Protein AF-A0A7S2G2C0-F1 (afdb_monomer_lite)

pLDDT: mean 84.78, std 17.65, range [30.75, 98.19]

Foldseek 3Di:
DFFPFKDPDFPDDDPFFTWTWTATPVGFTKIKTFGDPCSVVVLVVVLVVVLVVCVPPPVVCVVVSVVVSVVVVVVLFCVSVLVVLVVVVVVCVLVVVPPPPDDGWHWPNVQGTSGMTMTGDDDDDPPVVVVLVVLQVVQVVVVHGSVVVVVVVVVCVVVVVDPPPPPDDPPVRVVVVVVVVVVVCVVSPDPPPDDDDDDDDDDDDPPPDD

Radius of gyration: 23.83 Å; chains: 1; bounding box: 58×60×63 Å

InterPro domains:
  IPR004147 ABC1 atypical kinase-like domain [PF03109] (2-129)
  IPR011009 Protein kinase-like domain superfamily [SSF56112] (3-134)
  IPR051130 Mitochondrial structure and function regulator [PTHR43173] (2-130)

Sequence (210 aa):
DTFASFDQVPLGSASIGQVHEATLKDGRAVCVKVQYPEASRLFQQDMSTIRTFFNVVAPEQLFMLEALEKQNALELDYMVEANNLVMVTTNMKGHGFMPKEVAVPQPVPELCTKRMLVMEKLPGPKLVDGLRRYGSIVAAKQGKTLEQLEQEARAKIEAGQLPGRYEGPSARSIAIYLAYQRLIDRCLNVPDGVQTFRPSISFHIRSDCD

Organism: NCBI:txid156173

Secondary structure (DSSP, 8-state):
--EEEE-SS-SEE-SSEEEEEEEETTS-EEEEEEE-TTHHHHHHHHHHHHHHHHHHH-GGGHHHHHHHHHHHHGGG-HHHHHHHHHHHHHHHHHTT-TTTT---PPB-GGG-BTTEEEEE------HHHHHHHHHHHHHHHTT--HHHHHHHHHHHHHTT-PPPP---S-HHHHHHHHHHHHHHHHHH---TT-----------------

Structure (mmCIF, N/CA/C/O backbone):
data_AF-A0A7S2G2C0-F1
#
_entry.id   AF-A0A7S2G2C0-F1
#
loop_
_atom_site.group_PDB
_atom_site.id
_atom_site.type_symbol
_atom_site.label_atom_id
_atom_site.label_alt_id
_atom_site.label_comp_id
_atom_site.label_asym_id
_atom_site.label_entity_id
_atom_site.label_seq_id
_atom_site.pdbx_PDB_ins_code
_atom_site.Cartn_x
_atom_site.Cartn_y
_atom_site.Cartn_z
_atom_site.occupancy
_atom_site.B_iso_or_equiv
_atom_site.auth_seq_id
_atom_site.auth_comp_id
_atom_site.auth_asym_id
_atom_site.auth_atom_id
_atom_site.pdbx_PDB_model_num
ATOM 1 N N . ASP A 1 1 ? -25.843 -5.803 0.285 1.00 80.44 1 ASP A N 1
ATOM 2 C CA . ASP A 1 1 ? -26.207 -6.490 1.546 1.00 80.44 1 ASP A CA 1
ATOM 3 C C . ASP A 1 1 ? -25.137 -6.553 2.631 1.00 80.44 1 ASP A C 1
ATOM 5 O O . ASP A 1 1 ? -25.504 -6.859 3.758 1.00 80.44 1 ASP A O 1
ATOM 9 N N . THR A 1 2 ? -23.871 -6.230 2.354 1.00 92.94 2 THR A N 1
ATOM 10 C CA . THR A 1 2 ? -22.766 -6.387 3.324 1.00 92.94 2 THR A CA 1
ATOM 11 C C . THR A 1 2 ? -22.448 -5.130 4.144 1.00 92.94 2 THR A C 1
ATOM 13 O O . THR A 1 2 ? -22.223 -5.210 5.350 1.00 92.94 2 THR A O 1
ATOM 16 N N . PHE A 1 3 ? -22.435 -3.964 3.499 1.00 96.12 3 PHE A N 1
ATOM 17 C CA . PHE A 1 3 ? -22.080 -2.688 4.123 1.00 96.12 3 PHE A CA 1
ATOM 18 C C . PHE A 1 3 ? -23.329 -1.973 4.654 1.00 96.12 3 PHE A C 1
ATOM 20 O O . PHE A 1 3 ? -24.377 -1.997 4.005 1.00 96.12 3 PHE A O 1
ATOM 27 N N . ALA A 1 4 ? -23.215 -1.350 5.828 1.00 97.31 4 ALA A N 1
ATOM 28 C CA . ALA A 1 4 ? -24.195 -0.403 6.358 1.00 97.31 4 ALA A CA 1
ATOM 29 C C . ALA A 1 4 ? -24.047 0.975 5.696 1.00 97.31 4 ALA A C 1
ATOM 31 O O . ALA A 1 4 ? -25.043 1.620 5.382 1.00 97.31 4 ALA A O 1
ATOM 32 N N . SER A 1 5 ? -22.808 1.401 5.447 1.00 97.50 5 SER A N 1
ATOM 33 C CA . SER A 1 5 ? -22.481 2.612 4.695 1.00 97.50 5 SER A CA 1
ATOM 34 C C . SER A 1 5 ? -21.209 2.401 3.879 1.00 97.50 5 SER A C 1
ATOM 36 O O . SER A 1 5 ? -20.362 1.578 4.229 1.00 97.50 5 SER A O 1
ATOM 38 N N . PHE A 1 6 ? -21.084 3.137 2.778 1.00 97.25 6 PHE A N 1
ATOM 39 C CA . PHE A 1 6 ? -19.913 3.121 1.909 1.00 97.25 6 PHE A CA 1
ATOM 40 C C . PHE A 1 6 ? -19.725 4.522 1.328 1.00 97.25 6 PHE A C 1
ATOM 42 O O . PHE A 1 6 ? -20.635 5.034 0.670 1.00 97.25 6 PHE A O 1
ATOM 49 N N . ASP A 1 7 ? -18.581 5.148 1.591 1.00 96.44 7 ASP A N 1
ATOM 50 C CA . ASP A 1 7 ? -18.277 6.476 1.070 1.00 96.44 7 ASP A CA 1
ATOM 51 C C . ASP A 1 7 ? -17.913 6.387 -0.416 1.00 96.44 7 ASP A C 1
ATOM 53 O O . ASP A 1 7 ? -16.995 5.669 -0.816 1.00 96.44 7 ASP A O 1
ATOM 57 N N . GLN A 1 8 ? -18.656 7.111 -1.251 1.00 94.75 8 GLN A N 1
ATOM 58 C CA . GLN A 1 8 ? -18.409 7.171 -2.691 1.00 94.75 8 GLN A CA 1
ATOM 59 C C . GLN A 1 8 ? -17.154 7.987 -3.011 1.00 94.75 8 GLN A C 1
ATOM 61 O O . GLN A 1 8 ? -16.535 7.774 -4.054 1.00 94.75 8 GLN A O 1
ATOM 66 N N . VAL A 1 9 ? -16.759 8.903 -2.123 1.00 95.56 9 VAL A N 1
ATOM 67 C CA . VAL A 1 9 ? -15.525 9.666 -2.265 1.00 95.56 9 VAL A CA 1
ATOM 68 C C . VAL A 1 9 ? -14.371 8.822 -1.713 1.00 95.56 9 VAL A C 1
ATOM 70 O O . VAL A 1 9 ? -14.396 8.427 -0.547 1.00 95.56 9 VAL A O 1
ATOM 73 N N . PRO A 1 10 ? -13.346 8.511 -2.523 1.00 94.25 10 PRO A N 1
ATOM 74 C CA . PRO A 1 10 ? -12.207 7.751 -2.036 1.00 94.25 10 PRO A CA 1
ATOM 75 C C . PRO A 1 10 ? -11.380 8.578 -1.040 1.00 94.25 10 PRO A C 1
ATOM 77 O O . PRO A 1 10 ? -11.147 9.772 -1.233 1.00 94.25 10 PRO A O 1
ATOM 80 N N . LEU A 1 11 ? -10.851 7.914 -0.011 1.00 88.81 11 LEU A N 1
ATOM 81 C CA . LEU A 1 11 ? -9.867 8.470 0.926 1.00 88.81 11 LEU A CA 1
ATOM 82 C C . LEU A 1 11 ? -8.547 8.830 0.224 1.00 88.81 11 LEU A C 1
ATOM 84 O O . LEU A 1 11 ? -7.814 9.716 0.675 1.00 88.81 11 LEU A O 1
ATOM 88 N N . GLY A 1 12 ? -8.231 8.114 -0.858 1.00 87.00 12 GLY A N 1
ATOM 89 C CA . GLY A 1 12 ? -7.046 8.325 -1.679 1.00 87.00 12 GLY A CA 1
ATOM 90 C C . GLY A 1 12 ? -6.879 7.265 -2.769 1.00 87.00 12 GLY A C 1
ATOM 91 O O . GLY A 1 12 ? -7.585 6.253 -2.795 1.00 87.00 12 GLY A O 1
ATOM 92 N N . SER A 1 13 ? -5.913 7.502 -3.658 1.00 86.25 13 SER A N 1
ATOM 93 C CA . SER A 1 13 ? -5.475 6.523 -4.659 1.00 86.25 13 SER A CA 1
ATOM 94 C C . SER A 1 13 ? -4.432 5.583 -4.057 1.00 86.25 13 SER A C 1
ATOM 96 O O . SER A 1 13 ? -3.524 6.017 -3.348 1.00 86.25 13 SER A O 1
ATOM 98 N N . ALA A 1 14 ? -4.545 4.302 -4.382 1.00 77.88 14 ALA A N 1
ATOM 99 C CA . ALA A 1 14 ? -3.460 3.330 -4.308 1.00 77.88 14 ALA A CA 1
ATOM 100 C C . ALA A 1 14 ? -2.795 3.196 -5.694 1.00 77.88 14 ALA A C 1
ATOM 102 O O . ALA A 1 14 ? -3.236 3.844 -6.645 1.00 77.88 14 ALA A O 1
ATOM 103 N N . SER A 1 15 ? -1.750 2.367 -5.820 1.00 82.06 15 SER A N 1
ATOM 104 C CA . SER A 1 15 ? -1.002 2.186 -7.080 1.00 82.06 15 SER A CA 1
ATOM 105 C C . SER A 1 15 ? -1.915 1.831 -8.261 1.00 82.06 15 SER A C 1
ATOM 107 O O . SER A 1 15 ? -1.907 2.515 -9.278 1.00 82.06 15 SER A O 1
ATOM 109 N N . ILE A 1 16 ? -2.749 0.803 -8.097 1.00 90.75 16 ILE A N 1
ATOM 110 C CA . ILE A 1 16 ? -3.619 0.242 -9.146 1.00 90.75 16 ILE A CA 1
ATOM 111 C C . ILE A 1 16 ? -5.117 0.334 -8.809 1.00 90.75 16 ILE A C 1
ATOM 113 O O . ILE A 1 16 ? -5.937 -0.421 -9.338 1.00 90.75 16 ILE A O 1
ATOM 117 N N . GLY A 1 17 ? -5.491 1.208 -7.876 1.00 93.25 17 GLY A N 1
ATOM 118 C CA . GLY A 1 17 ? -6.865 1.288 -7.393 1.00 93.25 17 GLY A CA 1
ATOM 119 C C . GLY A 1 17 ? -7.123 2.458 -6.459 1.00 93.25 17 GLY A C 1
ATOM 120 O O . GLY A 1 17 ? -6.299 3.354 -6.310 1.00 93.25 17 GLY A O 1
ATOM 121 N N . GLN A 1 18 ? -8.263 2.414 -5.787 1.00 96.25 18 GLN A N 1
ATOM 122 C CA . GLN A 1 18 ? -8.749 3.454 -4.883 1.00 96.25 18 GLN A CA 1
ATOM 123 C C . GLN A 1 18 ? -9.142 2.858 -3.535 1.00 96.25 18 GLN A C 1
ATOM 125 O O . GLN A 1 18 ? -9.545 1.697 -3.460 1.00 96.25 18 GLN A O 1
ATOM 130 N N . VAL A 1 19 ? -9.017 3.642 -2.466 1.00 96.56 19 VAL A N 1
ATOM 131 C CA . VAL A 1 19 ? -9.391 3.225 -1.109 1.00 96.56 19 VAL A CA 1
ATOM 132 C C . VAL A 1 19 ? -10.592 4.034 -0.648 1.00 96.56 19 VAL A C 1
ATOM 134 O O . VAL A 1 19 ? -10.552 5.259 -0.674 1.00 96.56 19 VAL A O 1
ATOM 137 N N . HIS A 1 20 ? -11.630 3.351 -0.185 1.00 97.12 20 HIS A N 1
ATOM 138 C CA . HIS A 1 20 ? -12.858 3.940 0.337 1.00 97.12 20 HIS A CA 1
ATOM 139 C C . HIS A 1 20 ? -13.017 3.651 1.820 1.00 97.12 20 HIS A C 1
ATOM 141 O O . HIS A 1 20 ? -12.577 2.611 2.312 1.00 97.12 20 HIS A O 1
ATOM 147 N N . GLU A 1 21 ? -13.689 4.555 2.519 1.00 96.81 21 GLU A N 1
ATOM 148 C CA . GLU A 1 21 ? -14.180 4.293 3.863 1.00 96.81 21 GLU A CA 1
ATOM 149 C C . GLU A 1 21 ? -15.547 3.612 3.801 1.00 96.81 21 GLU A C 1
ATOM 151 O O . GLU A 1 21 ? -16.402 3.976 2.994 1.00 96.81 21 GLU A O 1
ATOM 156 N N . ALA A 1 22 ? -15.770 2.624 4.661 1.00 97.50 22 ALA A N 1
ATOM 157 C CA . ALA A 1 22 ? -17.064 1.976 4.787 1.00 97.50 22 ALA A CA 1
ATOM 158 C C . ALA A 1 22 ? -17.302 1.482 6.216 1.00 97.50 22 ALA A C 1
ATOM 160 O O . ALA A 1 22 ? -16.374 1.309 7.007 1.00 97.50 22 ALA A O 1
ATOM 161 N N . THR A 1 23 ? -18.563 1.194 6.520 1.00 98.06 23 THR A N 1
ATOM 162 C CA . THR A 1 23 ? -18.968 0.546 7.768 1.00 98.06 23 THR A CA 1
ATOM 163 C C . THR A 1 23 ? -19.713 -0.734 7.426 1.00 98.06 23 THR A C 1
ATOM 165 O O . THR A 1 23 ? -20.643 -0.726 6.616 1.00 98.06 23 THR A O 1
ATOM 168 N N . LEU A 1 24 ? -19.310 -1.854 8.022 1.00 97.75 24 LEU A N 1
ATOM 169 C CA . LEU A 1 24 ? -19.997 -3.138 7.879 1.00 97.75 24 LEU A CA 1
ATOM 170 C C . LEU A 1 24 ? -21.333 -3.133 8.636 1.00 97.75 24 LEU A C 1
ATOM 172 O O . LEU A 1 24 ? -21.539 -2.345 9.557 1.00 97.75 24 LEU A O 1
ATOM 176 N N . LYS A 1 25 ? -22.255 -4.038 8.282 1.00 96.75 25 LYS A N 1
ATOM 177 C CA . LYS A 1 25 ? -23.541 -4.175 8.997 1.00 96.75 25 LYS A CA 1
ATOM 178 C C . LYS A 1 25 ? -23.412 -4.539 10.478 1.00 96.75 25 LYS A C 1
ATOM 180 O O . LYS A 1 25 ? -24.326 -4.252 11.241 1.00 96.75 25 LYS A O 1
ATOM 185 N N . ASP A 1 26 ? -22.298 -5.144 10.875 1.00 95.50 26 ASP A N 1
ATOM 186 C CA . ASP A 1 26 ? -21.979 -5.434 12.276 1.00 95.50 26 ASP A CA 1
ATOM 187 C C . ASP A 1 26 ? -21.387 -4.227 13.035 1.00 95.50 26 ASP A C 1
ATOM 189 O O . ASP A 1 26 ? -21.075 -4.337 14.218 1.00 95.50 26 ASP A O 1
ATOM 193 N N . GLY A 1 27 ? -21.247 -3.074 12.370 1.00 96.38 27 GLY A N 1
ATOM 194 C CA . GLY A 1 27 ? -20.763 -1.822 12.947 1.00 96.38 27 GLY A CA 1
ATOM 195 C C . GLY A 1 27 ? -19.253 -1.598 12.841 1.00 96.38 27 GLY A C 1
ATOM 196 O O . GLY A 1 27 ? -18.790 -0.512 13.190 1.00 96.38 27 GLY A O 1
ATOM 197 N N . ARG A 1 28 ? -18.465 -2.563 12.344 1.00 96.69 28 ARG A N 1
ATOM 198 C CA . ARG A 1 28 ? -17.012 -2.378 12.175 1.00 96.69 28 ARG A CA 1
ATOM 199 C C . ARG A 1 28 ? -16.705 -1.343 11.088 1.00 96.69 28 ARG A C 1
ATOM 201 O O . ARG A 1 28 ? -17.203 -1.451 9.966 1.00 96.69 28 ARG A O 1
ATOM 208 N N . ALA A 1 29 ? -15.838 -0.381 11.404 1.00 97.56 29 ALA A N 1
ATOM 209 C CA . ALA A 1 29 ? -15.284 0.561 10.434 1.00 97.56 29 ALA A CA 1
ATOM 210 C C . ALA A 1 29 ? -14.151 -0.098 9.633 1.00 97.56 29 ALA A C 1
ATOM 212 O O . ALA A 1 29 ? -13.229 -0.688 10.204 1.00 97.56 29 ALA A O 1
ATOM 213 N N . VAL A 1 30 ? -14.214 0.009 8.308 1.00 98.06 30 VAL A N 1
ATOM 214 C CA . VAL A 1 30 ? -13.289 -0.656 7.386 1.00 98.06 30 VAL A CA 1
ATOM 215 C C . VAL A 1 30 ? -12.814 0.285 6.283 1.00 98.06 30 VAL A C 1
ATOM 217 O O . VAL A 1 30 ? -13.500 1.228 5.890 1.00 98.06 30 VAL A O 1
ATOM 220 N N . CYS A 1 31 ? -11.628 -0.007 5.761 1.00 97.56 31 CYS A N 1
ATOM 221 C CA . CYS A 1 31 ? -11.127 0.531 4.507 1.00 97.56 31 CYS A CA 1
ATOM 222 C C . CYS A 1 31 ? -11.318 -0.517 3.407 1.00 97.56 31 CYS A C 1
ATOM 224 O O . CYS A 1 31 ? -10.968 -1.687 3.586 1.00 97.56 31 CYS A O 1
ATOM 226 N N . VAL A 1 32 ? -11.843 -0.093 2.259 1.00 97.69 32 VAL A N 1
ATOM 227 C CA . VAL A 1 32 ? -12.088 -0.948 1.094 1.00 97.69 32 VAL A CA 1
ATOM 228 C C . VAL A 1 32 ? -11.234 -0.471 -0.070 1.00 97.69 32 VAL A C 1
ATOM 230 O O . VAL A 1 32 ? -11.497 0.574 -0.661 1.00 97.69 32 VAL A O 1
ATOM 233 N N . LYS A 1 33 ? -10.196 -1.237 -0.403 1.00 97.19 33 LYS A N 1
ATOM 234 C CA . LYS A 1 33 ? -9.324 -0.994 -1.553 1.00 97.19 33 LYS A CA 1
ATOM 235 C C . LYS A 1 33 ? -9.885 -1.739 -2.761 1.00 97.19 33 LYS A C 1
ATOM 237 O O . LYS A 1 33 ? -9.994 -2.962 -2.732 1.00 97.19 33 LYS A O 1
ATOM 242 N N . VAL A 1 34 ? -10.224 -1.013 -3.820 1.00 96.31 34 VAL A N 1
ATOM 243 C CA . VAL A 1 34 ? -10.820 -1.543 -5.056 1.00 96.31 34 VAL A CA 1
ATOM 244 C C . VAL A 1 34 ? -9.873 -1.269 -6.218 1.00 96.31 34 VAL A C 1
ATOM 246 O O . VAL A 1 34 ? -9.425 -0.137 -6.385 1.00 96.31 34 VAL A O 1
ATOM 249 N N . GLN A 1 35 ? -9.534 -2.290 -7.005 1.00 96.25 35 GLN A N 1
ATOM 250 C CA . GLN A 1 35 ? -8.714 -2.114 -8.211 1.00 96.25 35 GLN A CA 1
ATOM 251 C C . GLN A 1 35 ? -9.480 -1.389 -9.319 1.00 96.25 35 GLN A C 1
ATOM 253 O O . GLN A 1 35 ? -10.683 -1.604 -9.490 1.00 96.25 35 GLN A O 1
ATOM 258 N N . TYR A 1 36 ? -8.763 -0.610 -10.131 1.00 94.75 36 TYR A N 1
ATOM 259 C CA . TYR A 1 36 ? -9.321 -0.105 -11.382 1.00 94.75 36 TYR A CA 1
ATOM 260 C C . TYR A 1 36 ? -9.628 -1.277 -12.331 1.00 94.75 36 TYR A C 1
ATOM 262 O O . TYR A 1 36 ? -8.810 -2.198 -12.445 1.00 94.75 36 TYR A O 1
ATOM 270 N N . PRO A 1 37 ? -10.778 -1.277 -13.030 1.00 92.31 37 PRO A N 1
ATOM 271 C CA . PRO A 1 37 ? -11.159 -2.368 -13.931 1.00 92.31 37 PRO A CA 1
ATOM 272 C C . PRO A 1 37 ? -10.088 -2.705 -14.980 1.00 92.31 37 PRO A C 1
ATOM 274 O O . PRO A 1 37 ? -9.882 -3.876 -15.312 1.00 92.31 37 PRO A O 1
ATOM 277 N N . GLU A 1 38 ? -9.397 -1.679 -15.470 1.00 93.06 38 GLU A N 1
ATOM 278 C CA . GLU A 1 38 ? -8.362 -1.721 -16.499 1.00 93.06 38 GLU A CA 1
ATOM 279 C C . GLU A 1 38 ? -6.946 -2.000 -15.974 1.00 93.06 38 GLU A C 1
ATOM 281 O O . GLU A 1 38 ? -6.060 -2.260 -16.788 1.00 93.06 38 GLU A O 1
ATOM 286 N N . ALA A 1 39 ? -6.719 -2.020 -14.654 1.00 91.69 39 ALA A N 1
ATOM 287 C CA . ALA A 1 39 ? -5.381 -2.123 -14.059 1.00 91.69 39 ALA A CA 1
ATOM 288 C C . ALA A 1 39 ? -4.560 -3.301 -14.609 1.00 91.69 39 ALA A C 1
ATOM 290 O O . ALA A 1 39 ? -3.427 -3.131 -15.051 1.00 91.69 39 ALA A O 1
ATOM 291 N N . SER A 1 40 ? -5.156 -4.497 -14.652 1.00 89.56 40 SER A N 1
ATOM 292 C CA . SER A 1 40 ? -4.478 -5.696 -15.158 1.00 89.56 40 SER A CA 1
ATOM 293 C C . SER A 1 40 ? -4.144 -5.605 -16.647 1.00 89.56 40 SER A C 1
ATOM 295 O O . SER A 1 40 ? -3.097 -6.096 -17.064 1.00 89.56 40 SER A O 1
ATOM 297 N N . ARG A 1 41 ? -5.014 -4.979 -17.448 1.00 92.56 41 ARG A N 1
ATOM 298 C CA . ARG A 1 41 ? -4.781 -4.805 -18.884 1.00 92.56 41 ARG A CA 1
ATOM 299 C C . ARG A 1 41 ? -3.656 -3.802 -19.122 1.00 92.56 41 ARG A C 1
ATOM 301 O O . ARG A 1 41 ? -2.758 -4.097 -19.902 1.00 92.56 41 ARG A O 1
ATOM 308 N N . LEU A 1 42 ? -3.703 -2.650 -18.451 1.00 91.62 42 LEU A N 1
ATOM 309 C CA . LEU A 1 42 ? -2.679 -1.612 -18.573 1.00 91.62 42 LEU A CA 1
ATOM 310 C C . LEU A 1 42 ? -1.310 -2.146 -18.147 1.00 91.62 42 LEU A C 1
ATOM 312 O O . LEU A 1 42 ? -0.356 -2.024 -18.904 1.00 91.62 42 LEU A O 1
ATOM 316 N N . PHE A 1 43 ? -1.246 -2.870 -17.027 1.00 91.56 43 PHE A N 1
ATOM 317 C CA . PHE A 1 43 ? -0.015 -3.517 -16.574 1.00 91.56 43 PHE A CA 1
ATOM 318 C C . PHE A 1 43 ? 0.598 -4.441 -17.640 1.00 91.56 43 PHE A C 1
ATOM 320 O O . PHE A 1 43 ? 1.790 -4.359 -17.927 1.00 91.56 43 PHE A O 1
ATOM 327 N N . GLN A 1 44 ? -0.210 -5.299 -18.272 1.00 91.56 44 GLN A N 1
ATOM 328 C CA . GLN A 1 44 ? 0.273 -6.187 -19.338 1.00 91.56 44 GLN A CA 1
ATOM 329 C C . GLN A 1 44 ? 0.761 -5.410 -20.570 1.00 91.56 44 GLN A C 1
ATOM 331 O O . GLN A 1 44 ? 1.764 -5.785 -21.179 1.00 91.56 44 GLN A O 1
ATOM 336 N N . GLN A 1 45 ? 0.073 -4.326 -20.940 1.00 93.62 45 GLN A N 1
ATOM 337 C CA . GLN A 1 45 ? 0.474 -3.470 -22.059 1.00 93.62 45 GLN A CA 1
ATOM 338 C C . GLN A 1 45 ? 1.798 -2.746 -21.773 1.00 93.62 45 GLN A C 1
ATOM 340 O O . GLN A 1 45 ? 2.674 -2.710 -22.644 1.00 93.62 45 GLN A O 1
ATOM 345 N N . ASP A 1 46 ? 1.978 -2.244 -20.551 1.00 93.00 46 ASP A N 1
ATOM 346 C CA . ASP A 1 46 ? 3.211 -1.592 -20.112 1.00 93.00 46 ASP A CA 1
ATOM 347 C C . ASP A 1 46 ? 4.383 -2.580 -20.119 1.00 93.00 46 ASP A C 1
ATOM 349 O O . ASP A 1 46 ? 5.416 -2.310 -20.733 1.00 93.00 46 ASP A O 1
ATOM 353 N N . MET A 1 47 ? 4.207 -3.773 -19.534 1.00 93.69 47 MET A N 1
ATOM 354 C CA . MET A 1 47 ? 5.246 -4.812 -19.521 1.00 93.69 47 MET A CA 1
ATOM 355 C C . MET A 1 47 ? 5.620 -5.275 -20.934 1.00 93.69 47 MET A C 1
ATOM 357 O O . MET A 1 47 ? 6.804 -5.422 -21.241 1.00 93.69 47 MET A O 1
ATOM 361 N N . SER A 1 48 ? 4.642 -5.438 -21.831 1.00 93.31 48 SER A N 1
ATOM 362 C CA . SER A 1 48 ? 4.898 -5.778 -23.239 1.00 93.31 48 SER A CA 1
ATOM 363 C C . SER A 1 48 ? 5.712 -4.697 -23.957 1.00 93.31 48 SER A C 1
ATOM 365 O O . SER A 1 48 ? 6.623 -5.003 -24.735 1.00 93.31 48 SER A O 1
ATOM 367 N N . THR A 1 49 ? 5.395 -3.427 -23.705 1.00 95.06 49 THR A N 1
ATOM 368 C CA . THR A 1 49 ? 6.094 -2.286 -24.311 1.00 95.06 49 THR A CA 1
ATOM 369 C C . THR A 1 49 ? 7.532 -2.207 -23.807 1.00 95.06 49 THR A C 1
ATOM 371 O O . THR A 1 49 ? 8.466 -2.133 -24.608 1.00 95.06 49 THR A O 1
ATOM 374 N N . ILE A 1 50 ? 7.727 -2.317 -22.489 1.00 94.38 50 ILE A N 1
ATOM 375 C CA . ILE A 1 50 ? 9.053 -2.317 -21.860 1.00 94.38 50 ILE A CA 1
ATOM 376 C C . ILE A 1 50 ? 9.883 -3.497 -22.371 1.00 94.38 50 ILE A C 1
ATOM 378 O O . ILE A 1 50 ? 11.029 -3.310 -22.768 1.00 94.38 50 ILE A O 1
ATOM 382 N N . ARG A 1 51 ? 9.305 -4.700 -22.457 1.00 94.06 51 ARG A N 1
ATOM 383 C CA . ARG A 1 51 ? 9.997 -5.882 -22.993 1.00 94.06 51 ARG A CA 1
ATOM 384 C C . ARG A 1 51 ? 10.467 -5.663 -24.429 1.00 94.06 51 ARG A C 1
ATOM 386 O O . ARG A 1 51 ? 11.603 -5.989 -24.758 1.00 94.06 51 ARG A O 1
ATOM 393 N N . THR A 1 52 ? 9.619 -5.072 -25.269 1.00 94.38 52 THR A N 1
ATOM 394 C CA . THR A 1 52 ? 9.969 -4.750 -26.662 1.00 94.38 52 THR A CA 1
ATOM 395 C C . THR A 1 52 ? 11.134 -3.766 -26.731 1.00 94.38 52 THR A C 1
ATOM 397 O O . THR A 1 52 ? 12.052 -3.959 -27.523 1.00 94.38 52 THR A O 1
ATOM 400 N N . PHE A 1 53 ? 11.138 -2.748 -25.871 1.00 94.94 53 PHE A N 1
ATOM 401 C CA . PHE A 1 53 ? 12.235 -1.789 -25.783 1.00 94.94 53 PHE A CA 1
ATOM 402 C C . PHE A 1 53 ? 13.549 -2.445 -25.321 1.00 94.94 53 PHE A C 1
ATOM 404 O O . PHE A 1 53 ? 14.590 -2.267 -25.955 1.00 94.94 53 PHE A O 1
ATOM 411 N N . PHE A 1 54 ? 13.500 -3.261 -24.265 1.00 94.12 54 PHE A N 1
ATOM 412 C CA . PHE A 1 54 ? 14.674 -3.961 -23.732 1.00 94.12 54 PHE A CA 1
ATOM 413 C C . PHE A 1 54 ? 15.271 -4.957 -24.727 1.00 94.12 54 PHE A C 1
ATOM 415 O O . PHE A 1 54 ? 16.491 -5.041 -24.822 1.00 94.12 54 PHE A O 1
ATOM 422 N N . ASN A 1 55 ? 14.445 -5.639 -25.527 1.00 92.94 55 ASN A N 1
ATOM 423 C CA . ASN A 1 55 ? 14.927 -6.515 -26.600 1.00 92.94 55 ASN A CA 1
ATOM 424 C C . ASN A 1 55 ? 15.858 -5.795 -27.594 1.00 92.94 55 ASN A C 1
ATOM 426 O O . ASN A 1 55 ? 16.713 -6.440 -28.193 1.00 92.94 55 ASN A O 1
ATOM 430 N N . VAL A 1 56 ? 15.686 -4.482 -27.788 1.00 95.06 56 VAL A N 1
ATOM 431 C CA . VAL A 1 56 ? 16.491 -3.683 -28.725 1.00 95.06 56 VAL A CA 1
ATOM 432 C C . VAL A 1 56 ? 17.704 -3.055 -28.041 1.00 95.06 56 VAL A C 1
ATOM 434 O O . VAL A 1 56 ? 18.783 -3.026 -28.625 1.00 95.06 56 VAL A O 1
ATOM 437 N N . VAL A 1 57 ? 17.530 -2.525 -26.827 1.00 95.50 57 VAL A N 1
ATOM 438 C CA . VAL A 1 57 ? 18.542 -1.673 -26.177 1.00 95.50 57 VAL A CA 1
ATOM 439 C C . VAL A 1 57 ? 19.461 -2.445 -25.229 1.00 95.50 57 VAL A C 1
ATOM 441 O O . VAL A 1 57 ? 20.639 -2.110 -25.138 1.00 95.50 57 VAL A O 1
ATOM 444 N N . ALA A 1 58 ? 18.938 -3.449 -24.521 1.00 93.44 58 ALA A N 1
ATOM 445 C CA . ALA A 1 58 ? 19.654 -4.170 -23.465 1.00 93.44 58 ALA A CA 1
ATOM 446 C C . ALA A 1 58 ? 19.071 -5.587 -23.259 1.00 93.44 58 ALA A C 1
ATOM 448 O O . ALA A 1 58 ? 18.464 -5.874 -22.216 1.00 93.44 58 ALA A O 1
ATOM 449 N N . PRO A 1 59 ? 19.186 -6.488 -24.255 1.00 91.44 59 PRO A N 1
ATOM 450 C CA . PRO A 1 59 ? 18.588 -7.822 -24.193 1.00 91.44 59 PRO A CA 1
ATOM 451 C C . PRO A 1 59 ? 19.130 -8.663 -23.027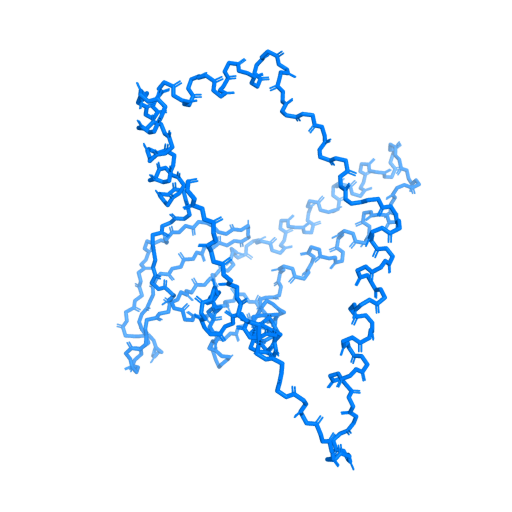 1.00 91.44 59 PRO A C 1
ATOM 453 O O . PRO A 1 59 ? 18.419 -9.498 -22.470 1.00 91.44 59 PRO A O 1
ATOM 456 N N . GLU A 1 60 ? 20.364 -8.416 -22.590 1.00 93.44 60 GLU A N 1
ATOM 457 C CA . GLU A 1 60 ? 20.969 -9.066 -21.428 1.00 93.44 60 GLU A CA 1
ATOM 458 C C . GLU A 1 60 ? 20.269 -8.726 -20.105 1.00 93.44 60 GLU A C 1
ATOM 460 O O . GLU A 1 60 ? 20.419 -9.470 -19.141 1.00 93.44 60 GLU A O 1
ATOM 465 N N . GLN A 1 61 ? 19.482 -7.645 -20.039 1.00 91.88 61 GLN A N 1
ATOM 466 C CA . GLN A 1 61 ? 18.742 -7.241 -18.838 1.00 91.88 61 GLN A CA 1
ATOM 467 C C . GLN A 1 61 ? 17.323 -7.830 -18.761 1.00 91.88 61 GLN A C 1
ATOM 469 O O . GLN A 1 61 ? 16.635 -7.642 -17.754 1.00 91.88 61 GLN A O 1
ATOM 474 N N . LEU A 1 62 ? 16.874 -8.581 -19.775 1.00 89.81 62 LEU A N 1
ATOM 475 C CA . LEU A 1 62 ? 15.518 -9.151 -19.822 1.00 89.81 62 LEU A CA 1
ATOM 476 C C . LEU A 1 62 ? 15.198 -10.064 -18.632 1.00 89.81 62 LEU A C 1
ATOM 478 O O . LEU A 1 62 ? 14.064 -10.072 -18.161 1.00 89.81 62 LEU A O 1
ATOM 482 N N . PHE A 1 63 ? 16.186 -10.784 -18.094 1.00 89.88 63 PHE A N 1
ATOM 483 C CA . PHE A 1 63 ? 15.970 -11.637 -16.919 1.00 89.88 63 PHE A CA 1
ATOM 484 C C . PHE A 1 63 ? 15.563 -10.825 -15.677 1.00 89.88 63 PHE A C 1
ATOM 486 O O . PHE A 1 63 ? 14.762 -11.292 -14.866 1.00 89.88 63 PHE A O 1
ATOM 493 N N . MET A 1 64 ? 16.087 -9.600 -15.524 1.00 90.19 64 MET A N 1
ATOM 494 C CA . MET A 1 64 ? 15.700 -8.709 -14.427 1.00 90.19 64 MET A CA 1
ATOM 495 C C . MET A 1 64 ? 14.272 -8.212 -14.621 1.00 90.19 64 MET A C 1
ATOM 497 O O . MET A 1 64 ? 13.501 -8.175 -13.662 1.00 90.19 64 MET A O 1
ATOM 501 N N . LEU A 1 65 ? 13.907 -7.878 -15.864 1.00 90.31 65 LEU A N 1
ATOM 502 C CA . LEU A 1 65 ? 12.545 -7.479 -16.204 1.00 90.31 65 LEU A CA 1
ATOM 503 C C . LEU A 1 65 ? 11.544 -8.600 -15.900 1.00 90.31 65 LEU A C 1
ATOM 505 O O . LEU A 1 65 ? 10.489 -8.329 -15.344 1.00 90.31 65 LEU A O 1
ATOM 509 N N . GLU A 1 66 ? 11.881 -9.858 -16.188 1.00 90.00 66 GLU A N 1
ATOM 510 C CA . GLU A 1 66 ? 11.017 -11.003 -15.871 1.00 90.00 66 GLU A CA 1
ATOM 511 C C . GLU A 1 66 ? 10.807 -11.206 -14.371 1.00 90.00 66 GLU A C 1
ATOM 513 O O . GLU A 1 66 ? 9.702 -11.540 -13.937 1.00 90.00 66 GLU A O 1
ATOM 518 N N . ALA A 1 67 ? 11.853 -11.010 -13.565 1.00 90.06 67 ALA A N 1
ATOM 519 C CA . ALA A 1 67 ? 11.728 -11.058 -12.112 1.00 90.06 67 ALA A CA 1
ATOM 520 C C . ALA A 1 67 ? 10.816 -9.930 -11.597 1.00 90.06 67 ALA A C 1
ATOM 522 O O . ALA A 1 67 ? 9.937 -10.177 -10.770 1.00 90.06 67 ALA A O 1
ATOM 523 N N . LEU A 1 68 ? 10.983 -8.718 -12.133 1.00 89.38 68 LEU A N 1
ATOM 524 C CA . LEU A 1 68 ? 10.176 -7.551 -11.784 1.00 89.38 68 LEU A CA 1
ATOM 525 C C . LEU A 1 68 ? 8.713 -7.707 -12.216 1.00 89.38 68 LEU A C 1
ATOM 527 O O . LEU A 1 68 ? 7.813 -7.433 -11.429 1.00 89.38 68 LEU A O 1
ATOM 531 N N . GLU A 1 69 ? 8.462 -8.207 -13.425 1.00 90.94 69 GLU A N 1
ATOM 532 C CA . GLU A 1 69 ? 7.117 -8.491 -13.928 1.00 90.94 69 GLU A CA 1
ATOM 533 C C . GLU A 1 69 ? 6.396 -9.495 -13.023 1.00 90.94 69 GLU A C 1
ATOM 535 O O . GLU A 1 69 ? 5.262 -9.250 -12.615 1.00 90.94 69 GLU A O 1
ATOM 540 N N . LYS A 1 70 ? 7.066 -10.592 -12.644 1.00 90.00 70 LYS A N 1
ATOM 541 C CA . LYS A 1 70 ? 6.500 -11.589 -11.722 1.00 90.00 70 LYS A CA 1
ATOM 542 C C . LYS A 1 70 ? 6.155 -10.986 -10.366 1.00 90.00 70 LYS A C 1
ATOM 544 O O . LYS A 1 70 ? 5.098 -11.298 -9.825 1.00 90.00 70 LYS A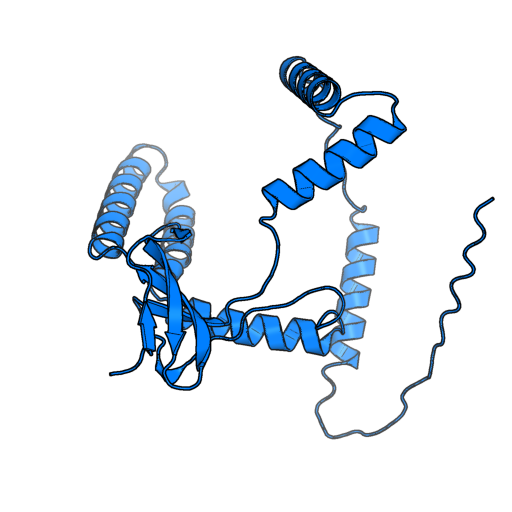 O 1
ATOM 549 N N . GLN A 1 71 ? 7.031 -10.147 -9.817 1.00 88.69 71 GLN A N 1
ATOM 550 C CA . GLN A 1 71 ? 6.795 -9.514 -8.524 1.00 88.69 71 GLN A CA 1
ATOM 551 C C . GLN A 1 71 ? 5.643 -8.507 -8.595 1.00 88.69 71 GLN A C 1
ATOM 553 O O . GLN A 1 71 ? 4.745 -8.554 -7.760 1.00 88.69 71 GLN A O 1
ATOM 558 N N . ASN A 1 72 ? 5.616 -7.655 -9.617 1.00 88.19 72 ASN A N 1
ATOM 559 C CA . ASN A 1 72 ? 4.568 -6.652 -9.782 1.00 88.19 72 ASN A CA 1
ATOM 560 C C . ASN A 1 72 ? 3.212 -7.282 -10.132 1.00 88.19 72 ASN A C 1
ATOM 562 O O . ASN A 1 72 ? 2.172 -6.760 -9.742 1.00 88.19 72 ASN A O 1
ATOM 566 N N . ALA A 1 73 ? 3.196 -8.439 -10.801 1.00 88.81 73 ALA A N 1
ATOM 567 C CA . ALA A 1 73 ? 1.965 -9.183 -11.056 1.00 88.81 73 ALA A CA 1
ATOM 568 C C . ALA A 1 73 ? 1.267 -9.635 -9.759 1.00 88.81 73 ALA A C 1
ATOM 570 O O . ALA A 1 73 ? 0.050 -9.816 -9.766 1.00 88.81 73 ALA A O 1
ATOM 571 N N . LEU A 1 74 ? 1.998 -9.776 -8.643 1.00 89.12 74 LEU A N 1
ATOM 572 C CA . LEU A 1 74 ? 1.395 -10.060 -7.337 1.00 89.12 74 LEU A CA 1
ATOM 573 C C . LEU A 1 74 ? 0.556 -8.886 -6.818 1.00 89.12 74 LEU A C 1
ATOM 575 O O . LEU A 1 74 ? -0.395 -9.124 -6.079 1.00 89.12 74 LEU A O 1
ATOM 579 N N . GLU A 1 75 ? 0.842 -7.642 -7.225 1.00 87.12 75 GLU A N 1
ATOM 580 C CA . GLU A 1 75 ? 0.013 -6.488 -6.843 1.00 87.12 75 GLU A CA 1
ATOM 581 C C . GLU A 1 75 ? -1.402 -6.577 -7.429 1.00 87.12 75 GLU A C 1
ATOM 583 O O . GLU A 1 75 ? -2.347 -6.054 -6.840 1.00 87.12 75 GLU A O 1
ATOM 588 N N . LEU A 1 76 ? -1.573 -7.283 -8.554 1.00 91.81 76 LEU A N 1
ATOM 589 C CA . LEU A 1 76 ? -2.873 -7.493 -9.194 1.00 91.81 76 LEU A CA 1
ATOM 590 C C . LEU A 1 76 ? -3.754 -8.516 -8.458 1.00 91.81 76 LEU A C 1
ATOM 592 O O . LEU A 1 76 ? -4.933 -8.635 -8.795 1.00 91.81 76 LEU A O 1
ATOM 596 N N . ASP A 1 77 ? -3.228 -9.240 -7.466 1.00 95.19 77 ASP A N 1
ATOM 597 C CA . ASP A 1 77 ? -3.999 -10.179 -6.651 1.00 95.19 77 ASP A CA 1
ATOM 598 C C . ASP A 1 77 ? -4.026 -9.741 -5.181 1.00 95.19 77 ASP A C 1
ATOM 600 O O . ASP A 1 77 ? -3.164 -10.086 -4.371 1.00 95.19 77 ASP A O 1
ATOM 604 N N . TYR A 1 78 ? -5.074 -9.007 -4.806 1.00 96.38 78 TYR A N 1
ATOM 605 C CA . TYR A 1 78 ? -5.261 -8.530 -3.434 1.00 96.38 78 TYR A CA 1
ATOM 606 C C . TYR A 1 78 ? -5.452 -9.643 -2.389 1.00 96.38 78 TYR A C 1
ATOM 608 O O . TYR A 1 78 ? -5.329 -9.368 -1.194 1.00 96.38 78 TYR A O 1
ATOM 616 N N . MET A 1 79 ? -5.662 -10.906 -2.785 1.00 96.94 79 MET A N 1
ATOM 617 C CA . MET A 1 79 ? -5.616 -12.022 -1.829 1.00 96.94 79 MET A CA 1
ATOM 618 C C . MET A 1 79 ? -4.200 -12.234 -1.285 1.00 96.94 79 MET A C 1
ATOM 620 O O . MET A 1 79 ? -4.035 -12.616 -0.126 1.00 96.94 79 MET A O 1
ATOM 624 N N . VAL A 1 80 ? -3.174 -11.960 -2.098 1.00 95.69 80 VAL A N 1
ATOM 625 C CA . VAL A 1 80 ? -1.773 -12.005 -1.660 1.00 95.69 80 VAL A CA 1
ATOM 626 C C . VAL A 1 80 ? -1.531 -10.924 -0.608 1.00 95.69 80 VAL A C 1
ATOM 628 O O . VAL A 1 80 ? -0.979 -11.212 0.451 1.00 95.69 80 VAL A O 1
ATOM 631 N N . GLU A 1 81 ? -2.013 -9.702 -0.846 1.00 95.38 81 GLU A N 1
ATOM 632 C CA . GLU A 1 81 ? -1.909 -8.593 0.111 1.00 95.38 81 GLU A CA 1
ATOM 633 C C . GLU A 1 81 ? -2.650 -8.892 1.427 1.00 95.38 81 GLU A C 1
ATOM 635 O O . GLU A 1 81 ? -2.086 -8.689 2.503 1.00 95.38 81 GLU A O 1
ATOM 640 N N . ALA A 1 82 ? -3.859 -9.463 1.366 1.00 97.31 82 ALA A N 1
ATOM 641 C CA . ALA A 1 82 ? -4.603 -9.887 2.556 1.00 97.31 82 ALA A CA 1
ATOM 642 C C . ALA A 1 82 ? -3.811 -10.903 3.403 1.00 97.31 82 ALA A C 1
ATOM 644 O O . ALA A 1 82 ? -3.696 -10.755 4.620 1.00 97.31 82 ALA A O 1
ATOM 645 N N . ASN A 1 83 ? -3.209 -11.908 2.762 1.00 96.81 83 ASN A N 1
ATOM 646 C CA . ASN A 1 83 ? -2.382 -12.903 3.449 1.00 96.81 83 ASN A CA 1
ATOM 647 C C . ASN A 1 83 ? -1.103 -12.288 4.033 1.00 96.81 83 ASN A C 1
ATOM 649 O O . ASN A 1 83 ? -0.687 -12.650 5.136 1.00 96.81 83 ASN A O 1
ATOM 653 N N . ASN A 1 84 ? -0.505 -11.320 3.336 1.00 96.31 84 ASN A N 1
ATOM 654 C CA . ASN A 1 84 ? 0.655 -10.591 3.837 1.00 96.31 84 ASN A CA 1
ATOM 655 C C . ASN A 1 84 ? 0.312 -9.798 5.107 1.00 96.31 84 ASN A C 1
ATOM 657 O O . ASN A 1 84 ? 1.103 -9.812 6.046 1.00 96.31 84 ASN A O 1
ATOM 661 N N . LEU A 1 85 ? -0.871 -9.175 5.198 1.00 97.38 85 LEU A N 1
ATOM 662 C CA . LEU A 1 85 ? -1.318 -8.503 6.429 1.00 97.38 85 LEU A CA 1
ATOM 663 C C . LEU A 1 85 ? -1.393 -9.471 7.618 1.00 97.38 85 LEU A C 1
ATOM 665 O O . LEU A 1 85 ? -0.943 -9.139 8.718 1.00 97.38 85 LEU A O 1
ATOM 669 N N . VAL A 1 86 ? -1.902 -10.687 7.399 1.00 97.62 86 VAL A N 1
ATOM 670 C CA . VAL A 1 86 ? -1.951 -11.744 8.425 1.00 97.62 86 VAL A CA 1
ATOM 671 C C . VAL A 1 86 ? -0.538 -12.154 8.846 1.00 97.62 86 VAL A C 1
ATOM 673 O O . VAL A 1 86 ? -0.240 -12.215 10.039 1.00 97.62 86 VAL A O 1
ATOM 676 N N . MET A 1 87 ? 0.354 -12.387 7.881 1.00 96.94 87 MET A N 1
ATOM 677 C CA . MET A 1 87 ? 1.744 -12.761 8.148 1.00 96.94 87 MET A CA 1
ATOM 678 C C . MET A 1 87 ? 2.481 -11.682 8.950 1.00 96.94 87 MET A C 1
ATOM 680 O O . MET A 1 87 ? 3.101 -11.980 9.971 1.00 96.94 87 MET A O 1
ATOM 684 N N . VAL A 1 88 ? 2.375 -10.420 8.527 1.00 96.81 88 VAL A N 1
ATOM 685 C CA . VAL A 1 88 ? 2.984 -9.282 9.226 1.00 96.81 88 VAL A CA 1
ATOM 686 C C . VAL A 1 88 ? 2.417 -9.171 10.638 1.00 96.81 88 VAL A C 1
ATOM 688 O O . VAL A 1 88 ? 3.182 -9.006 11.583 1.00 96.81 88 VAL A O 1
ATOM 691 N N . THR A 1 89 ? 1.106 -9.342 10.813 1.00 96.12 89 THR A N 1
ATOM 692 C CA . THR A 1 89 ? 0.479 -9.347 12.143 1.00 96.12 89 THR A CA 1
ATOM 693 C C . THR A 1 89 ? 1.081 -10.422 13.048 1.00 96.12 89 THR A C 1
ATOM 695 O O . THR A 1 89 ? 1.424 -10.134 14.196 1.00 96.12 89 THR A O 1
ATOM 698 N N . THR A 1 90 ? 1.233 -11.650 12.549 1.00 95.50 90 THR A N 1
ATOM 699 C CA . THR A 1 90 ? 1.831 -12.762 13.303 1.00 95.50 90 THR A CA 1
ATOM 700 C C . THR A 1 90 ? 3.267 -12.448 13.712 1.00 95.50 90 THR A C 1
ATOM 702 O O . THR 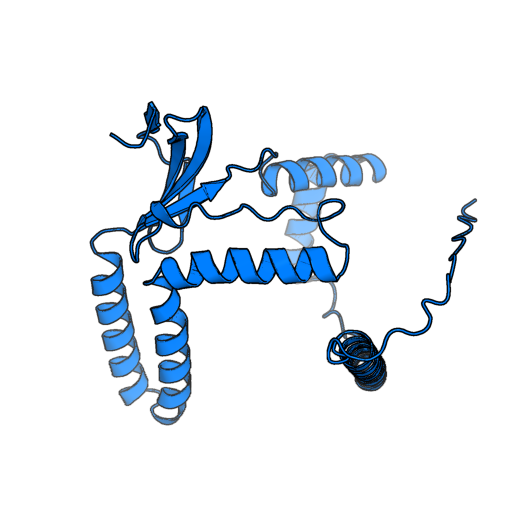A 1 90 ? 3.607 -12.590 14.885 1.00 95.50 90 THR A O 1
ATOM 705 N N . ASN A 1 91 ? 4.082 -11.937 12.788 1.00 94.69 91 ASN A N 1
ATOM 706 C CA . ASN A 1 91 ? 5.480 -11.595 13.060 1.00 94.69 91 ASN A CA 1
ATOM 707 C C . ASN A 1 91 ? 5.599 -10.455 14.083 1.00 94.69 91 ASN A C 1
ATOM 709 O O . ASN A 1 91 ? 6.355 -10.553 15.049 1.00 94.69 91 ASN A O 1
ATOM 713 N N . MET A 1 92 ? 4.811 -9.389 13.925 1.00 94.88 92 MET A N 1
ATOM 714 C CA . MET A 1 92 ? 4.844 -8.238 14.834 1.00 94.88 92 MET A CA 1
ATOM 715 C C . MET A 1 92 ? 4.365 -8.595 16.244 1.00 94.88 92 MET A C 1
ATOM 717 O O . MET A 1 92 ? 4.900 -8.075 17.225 1.00 94.88 92 MET A O 1
ATOM 721 N N . LYS A 1 93 ? 3.389 -9.506 16.368 1.00 92.88 93 LYS A N 1
ATOM 722 C CA . LYS A 1 93 ? 2.978 -10.067 17.664 1.00 92.88 93 LYS A CA 1
ATOM 723 C C . LYS A 1 93 ? 4.063 -10.971 18.252 1.00 92.88 93 LYS A C 1
ATOM 725 O O . LYS A 1 93 ? 4.392 -10.819 19.424 1.00 92.88 93 LYS A O 1
ATOM 730 N N . GLY A 1 94 ? 4.642 -11.865 17.446 1.00 91.81 94 GLY A N 1
ATOM 731 C CA . GLY A 1 94 ? 5.684 -12.806 17.870 1.00 91.81 94 GLY A CA 1
ATOM 732 C C . GLY A 1 94 ? 6.941 -12.125 18.417 1.00 91.81 94 GLY A C 1
ATOM 733 O O . GLY A 1 94 ? 7.540 -12.617 19.369 1.00 91.81 94 GLY A O 1
ATOM 734 N N . HIS A 1 95 ? 7.291 -10.954 17.878 1.00 91.62 95 HIS A N 1
ATOM 735 C CA . HIS A 1 95 ? 8.433 -10.155 18.334 1.00 91.62 95 HIS A CA 1
ATOM 736 C C . HIS A 1 95 ? 8.081 -9.050 19.349 1.00 91.62 95 HIS A C 1
ATOM 738 O O . HIS A 1 95 ? 8.965 -8.313 19.775 1.00 91.62 95 HIS A O 1
ATOM 744 N N . GLY A 1 96 ? 6.816 -8.931 19.772 1.00 89.75 96 GLY A N 1
ATOM 745 C CA . GLY A 1 96 ? 6.400 -8.000 20.831 1.00 89.75 96 GLY A CA 1
ATOM 746 C C . GLY A 1 96 ? 6.235 -6.530 20.418 1.00 89.75 96 GLY A C 1
ATOM 747 O O . GLY A 1 96 ? 5.995 -5.690 21.285 1.00 89.75 96 GLY A O 1
ATOM 748 N N . PHE A 1 97 ? 6.311 -6.215 19.121 1.00 90.31 97 PHE A N 1
ATOM 749 C CA . PHE A 1 97 ? 6.085 -4.864 18.587 1.00 90.31 97 PHE A CA 1
ATOM 750 C C . PHE A 1 97 ? 4.601 -4.466 18.611 1.00 90.31 97 PHE A C 1
ATOM 752 O O . PHE A 1 97 ? 4.259 -3.304 18.837 1.00 90.31 97 PHE A O 1
ATOM 759 N N . MET A 1 98 ? 3.697 -5.430 18.409 1.00 89.75 98 MET A N 1
ATOM 760 C CA . MET A 1 98 ? 2.248 -5.212 18.473 1.00 89.75 98 MET A CA 1
ATOM 761 C C . MET A 1 98 ? 1.672 -5.537 19.862 1.00 89.75 98 MET A C 1
ATOM 763 O O . MET A 1 98 ? 2.037 -6.562 20.440 1.00 89.75 98 MET A O 1
ATOM 767 N N . PRO A 1 99 ? 0.715 -4.737 20.383 1.00 84.44 99 PRO A N 1
ATOM 768 C CA . PRO A 1 99 ? 0.130 -3.520 19.793 1.00 84.44 99 PRO A CA 1
ATOM 769 C C . PRO A 1 99 ? 0.837 -2.213 20.213 1.00 84.44 99 PRO A C 1
ATOM 771 O O . PRO A 1 99 ? 0.291 -1.135 20.008 1.00 84.44 99 PRO A O 1
ATOM 774 N N . LYS A 1 100 ? 1.993 -2.288 20.886 1.00 87.56 100 LYS A N 1
ATOM 775 C CA . LYS A 1 100 ? 2.594 -1.132 21.576 1.00 87.56 100 LYS A CA 1
ATOM 776 C C . LYS A 1 100 ? 3.210 -0.101 20.632 1.00 87.56 100 LYS A C 1
ATOM 778 O O . LYS A 1 100 ? 3.022 1.092 20.839 1.00 87.56 100 LYS A O 1
ATOM 783 N N . GLU A 1 101 ? 3.972 -0.562 19.648 1.00 90.69 101 GLU A N 1
ATOM 784 C CA . GLU A 1 101 ? 4.768 0.294 18.758 1.00 90.69 101 GLU A CA 1
ATOM 785 C C . GLU A 1 101 ? 4.192 0.341 17.344 1.00 90.69 101 GLU A C 1
ATOM 787 O O . GLU A 1 101 ? 4.293 1.354 16.655 1.00 90.69 101 GLU A O 1
ATOM 792 N N . VAL A 1 102 ? 3.563 -0.754 16.917 1.00 92.31 102 VAL A N 1
ATOM 793 C CA . VAL A 1 102 ? 2.978 -0.907 15.585 1.00 92.31 102 VAL A CA 1
ATOM 794 C C . VAL A 1 102 ? 1.543 -1.402 15.725 1.00 92.31 102 VAL A C 1
ATOM 796 O O . VAL A 1 102 ? 1.234 -2.194 16.614 1.00 92.31 102 VAL A O 1
ATOM 799 N N . ALA A 1 103 ? 0.672 -0.962 14.820 1.00 93.69 103 ALA A N 1
ATOM 800 C CA . ALA A 1 103 ? -0.646 -1.537 14.590 1.00 93.69 103 ALA A CA 1
ATOM 801 C C . ALA A 1 103 ? -0.759 -1.932 13.111 1.00 93.69 103 ALA A C 1
ATOM 803 O O . ALA A 1 103 ? -0.340 -1.179 12.234 1.00 93.69 103 ALA A O 1
ATOM 804 N N . VAL A 1 104 ? -1.304 -3.118 12.842 1.00 96.19 104 VAL A N 1
ATOM 805 C CA . VAL A 1 104 ? -1.475 -3.665 11.490 1.00 96.19 104 VAL A CA 1
ATOM 806 C C . VAL A 1 104 ? -2.967 -3.917 11.281 1.00 96.19 104 VAL A C 1
ATOM 808 O O . VAL A 1 104 ? -3.555 -4.634 12.100 1.00 96.19 104 VAL A O 1
ATOM 811 N N . PRO A 1 105 ? -3.591 -3.344 10.235 1.00 96.62 105 PRO A N 1
ATOM 812 C CA . PRO A 1 105 ? -5.014 -3.536 9.991 1.00 96.62 105 PRO A CA 1
ATOM 813 C C . PRO A 1 105 ? -5.287 -5.003 9.666 1.00 96.62 105 PRO A C 1
ATOM 815 O O . PRO A 1 105 ? -4.576 -5.612 8.863 1.00 96.62 105 PRO A O 1
ATOM 818 N N . GLN A 1 106 ? -6.315 -5.580 10.286 1.00 97.44 106 GLN A N 1
ATOM 819 C CA . GLN A 1 106 ? -6.701 -6.959 9.991 1.00 97.44 106 GLN A CA 1
ATOM 820 C C . GLN A 1 106 ? -7.574 -7.015 8.731 1.00 97.44 106 GLN A C 1
ATOM 822 O O . GLN A 1 106 ? -8.519 -6.227 8.626 1.00 97.44 106 GLN A O 1
ATOM 827 N N . PRO A 1 107 ? -7.307 -7.928 7.777 1.00 98.06 107 PRO A N 1
ATOM 828 C CA . PRO A 1 107 ? -8.216 -8.140 6.660 1.00 98.06 107 PRO A CA 1
ATOM 829 C C . PRO A 1 107 ? -9.536 -8.740 7.157 1.00 98.06 107 PRO A C 1
ATOM 831 O O . PRO A 1 107 ? -9.587 -9.378 8.208 1.00 98.06 107 PRO A O 1
ATOM 834 N N . VAL A 1 108 ? -10.594 -8.563 6.370 1.00 97.88 108 VAL A N 1
ATOM 835 C CA . VAL A 1 108 ? -11.888 -9.238 6.528 1.00 97.88 108 VAL A CA 1
ATOM 836 C C . VAL A 1 108 ? -11.956 -10.312 5.436 1.00 97.88 108 VAL A C 1
ATOM 838 O O . VAL A 1 108 ? -12.363 -9.997 4.312 1.00 97.88 108 VAL A O 1
ATOM 841 N N . PRO A 1 109 ? -11.463 -11.544 5.688 1.00 96.25 109 PRO A N 1
ATOM 842 C CA . PRO A 1 109 ? -11.146 -12.503 4.628 1.00 96.25 109 PRO A CA 1
ATOM 843 C C . PRO A 1 109 ? -12.349 -12.871 3.762 1.00 96.25 109 PRO A C 1
ATOM 845 O O . PRO A 1 109 ? -12.217 -13.004 2.549 1.00 96.25 109 PRO A O 1
ATOM 848 N N . GLU A 1 110 ? -13.532 -12.965 4.366 1.00 95.94 110 GLU A N 1
ATOM 849 C CA . GLU A 1 110 ? -14.791 -13.283 3.694 1.00 95.94 110 GLU A CA 1
ATOM 850 C C . GLU A 1 110 ? -15.238 -12.215 2.683 1.00 95.94 110 GLU A C 1
ATOM 852 O O . GLU A 1 110 ? -16.067 -12.495 1.820 1.00 95.94 110 GLU A O 1
ATOM 857 N N . LEU A 1 111 ? -14.677 -11.004 2.765 1.00 97.00 111 LEU A N 1
ATOM 858 C CA . LEU A 1 111 ? -14.936 -9.899 1.840 1.00 97.00 111 LEU A CA 1
ATOM 859 C C . LEU A 1 111 ? -13.741 -9.590 0.932 1.00 97.00 111 LEU A C 1
ATOM 861 O O . LEU A 1 111 ? -13.803 -8.650 0.141 1.00 97.00 111 LEU A O 1
ATOM 865 N N . CYS A 1 112 ? -12.653 -10.352 1.030 1.00 97.81 112 CYS A N 1
ATOM 866 C CA . CYS A 1 112 ? -11.486 -10.167 0.179 1.00 97.81 112 CYS A CA 1
ATOM 867 C C . CYS A 1 112 ? -11.619 -10.984 -1.110 1.00 97.81 112 CYS A C 1
ATOM 869 O O . CYS A 1 112 ? -12.069 -12.127 -1.124 1.00 97.81 112 CYS A O 1
ATOM 871 N N . THR A 1 113 ? -11.211 -10.379 -2.219 1.00 97.06 113 THR A N 1
ATOM 872 C CA . THR A 1 113 ? -11.141 -11.005 -3.541 1.00 97.06 113 THR A CA 1
ATOM 873 C C . THR A 1 113 ? -9.866 -10.544 -4.237 1.00 97.06 113 THR A C 1
ATOM 875 O O . THR A 1 113 ? -9.184 -9.637 -3.765 1.00 97.06 113 THR A O 1
ATOM 878 N N . LYS A 1 114 ? -9.576 -11.078 -5.427 1.00 95.81 114 LYS A N 1
ATOM 879 C CA . LYS A 1 114 ? -8.425 -10.628 -6.227 1.00 95.81 114 LYS A CA 1
ATOM 880 C C . LYS A 1 114 ? -8.422 -9.123 -6.523 1.00 95.81 114 LYS A C 1
ATOM 882 O O . LYS A 1 114 ? -7.354 -8.552 -6.684 1.00 95.81 114 LYS A O 1
ATOM 887 N N . ARG A 1 115 ? -9.601 -8.490 -6.597 1.00 95.62 115 ARG A N 1
ATOM 888 C CA . ARG A 1 115 ? -9.772 -7.077 -6.993 1.00 95.62 115 ARG A CA 1
ATOM 889 C C . ARG A 1 115 ? -10.249 -6.163 -5.867 1.00 95.62 115 ARG A C 1
ATOM 891 O O . ARG A 1 115 ? -10.388 -4.960 -6.084 1.00 95.62 115 ARG A O 1
ATOM 898 N N . MET A 1 116 ? -10.532 -6.718 -4.692 1.00 96.44 116 MET A N 1
ATOM 899 C CA . MET A 1 116 ? -11.068 -5.973 -3.557 1.00 96.44 116 MET A CA 1
ATOM 900 C C . MET A 1 116 ? -10.450 -6.478 -2.257 1.00 96.44 116 MET A C 1
ATOM 902 O O . MET A 1 116 ? -10.577 -7.655 -1.939 1.00 96.44 116 MET A O 1
ATOM 906 N N . LEU A 1 117 ? -9.816 -5.582 -1.507 1.00 97.75 117 LEU A N 1
ATOM 907 C CA . LEU A 1 117 ? -9.286 -5.843 -0.173 1.00 97.75 117 LEU A CA 1
ATOM 908 C C . LEU A 1 117 ? -10.105 -5.040 0.832 1.00 97.75 117 LEU A C 1
ATOM 910 O O . LEU A 1 117 ? -10.167 -3.814 0.743 1.00 97.75 117 LEU A O 1
ATOM 914 N N . VAL A 1 118 ? -10.721 -5.732 1.785 1.00 98.19 118 VAL A N 1
ATOM 915 C CA . VAL A 1 118 ? -11.428 -5.112 2.908 1.00 98.19 118 VAL A CA 1
ATOM 916 C C . VAL A 1 118 ? -10.608 -5.353 4.163 1.00 98.19 118 VAL A C 1
ATOM 918 O O . VAL A 1 118 ? -10.263 -6.494 4.464 1.00 98.19 118 VAL A O 1
ATOM 921 N N . MET A 1 119 ? -10.294 -4.290 4.893 1.00 98.19 119 MET A N 1
ATOM 922 C CA . MET A 1 119 ? -9.494 -4.368 6.114 1.00 98.19 119 MET A CA 1
ATOM 923 C C . MET A 1 119 ? -9.976 -3.376 7.166 1.00 98.19 119 MET A C 1
ATOM 925 O O . MET A 1 119 ? -10.641 -2.393 6.847 1.00 98.19 119 MET A O 1
ATOM 929 N N . GLU A 1 120 ? -9.633 -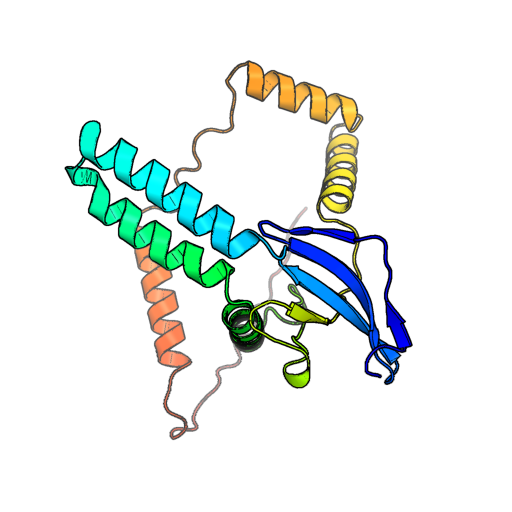3.629 8.422 1.00 97.81 120 GLU A N 1
ATOM 930 C CA . GLU A 1 120 ? -9.888 -2.728 9.541 1.00 97.81 120 GLU A CA 1
ATOM 931 C C . GLU A 1 120 ? -9.396 -1.305 9.244 1.00 97.81 120 GLU A C 1
ATOM 933 O O . GLU A 1 120 ? -8.273 -1.097 8.772 1.00 97.81 120 GLU A O 1
ATOM 938 N N . LYS A 1 121 ? -10.228 -0.307 9.557 1.00 96.19 121 LYS A N 1
ATOM 939 C CA . LYS A 1 121 ? -9.793 1.088 9.549 1.00 96.19 121 LYS A CA 1
ATOM 940 C C . LYS A 1 121 ? -9.077 1.396 10.863 1.00 96.19 121 LYS A C 1
ATOM 942 O O . LYS A 1 121 ? -9.714 1.528 11.905 1.00 96.19 121 LYS A O 1
ATOM 947 N N . LEU A 1 122 ? -7.760 1.581 10.801 1.00 94.44 122 LEU A N 1
ATOM 948 C CA . LEU A 1 122 ? -6.995 2.059 11.951 1.00 94.44 122 LEU A CA 1
ATOM 949 C C . LEU A 1 122 ? -7.164 3.579 12.129 1.00 94.44 122 LEU A C 1
ATOM 951 O O . LEU A 1 122 ? -7.055 4.325 11.151 1.00 94.44 122 LEU A O 1
ATOM 955 N N . PRO A 1 123 ? -7.403 4.067 13.358 1.00 90.00 123 PRO A N 1
ATOM 956 C CA . PRO A 1 123 ? -7.452 5.494 13.634 1.00 90.00 123 PRO A CA 1
ATOM 957 C C . PRO A 1 123 ? -6.038 6.088 13.668 1.00 90.00 123 PRO A C 1
ATOM 959 O O . PRO A 1 123 ? -5.111 5.497 14.217 1.00 90.00 123 PRO A O 1
ATOM 962 N N . GLY A 1 124 ? -5.874 7.295 13.134 1.00 88.06 124 GLY A N 1
ATOM 963 C CA . GLY A 1 124 ? -4.616 8.029 13.241 1.00 88.06 124 GLY A CA 1
ATOM 964 C C . GLY A 1 124 ? -4.532 9.215 12.283 1.00 88.06 124 GLY A C 1
ATOM 965 O O . GLY A 1 124 ? -5.248 9.248 11.280 1.00 88.06 124 GLY A O 1
ATOM 966 N N . PRO A 1 125 ? -3.675 10.209 12.580 1.00 87.88 125 PRO A N 1
ATOM 967 C CA . PRO A 1 125 ? -3.367 11.265 11.625 1.00 87.88 125 PRO A CA 1
ATOM 968 C C . PRO A 1 125 ? -2.599 10.685 10.433 1.00 87.88 125 PRO A C 1
ATOM 970 O O . PRO A 1 125 ? -1.904 9.672 10.555 1.00 87.88 125 PRO A O 1
ATOM 973 N N . LYS A 1 126 ? -2.664 11.355 9.278 1.00 87.31 126 LYS A N 1
ATOM 974 C CA . LYS A 1 126 ? -1.816 10.981 8.143 1.00 87.31 126 LYS A CA 1
ATOM 975 C C . LYS A 1 126 ? -0.350 11.147 8.540 1.00 87.31 126 LYS A C 1
ATOM 977 O O . LYS A 1 126 ? 0.001 12.075 9.271 1.00 87.31 126 LYS A O 1
ATOM 982 N N . LEU A 1 127 ? 0.519 10.289 8.003 1.00 88.69 127 LEU A N 1
ATOM 983 C CA . LEU A 1 127 ? 1.960 10.361 8.260 1.00 88.69 127 LEU A CA 1
ATOM 984 C C . LEU A 1 127 ? 2.514 11.764 7.980 1.00 88.69 127 LEU A C 1
ATOM 986 O O . LEU A 1 127 ? 3.291 12.281 8.771 1.00 88.69 127 LEU A O 1
ATOM 990 N N . VAL A 1 128 ? 2.066 12.402 6.895 1.00 88.62 128 VAL A N 1
ATOM 991 C CA . VAL A 1 128 ? 2.484 13.760 6.516 1.00 88.62 128 VAL A CA 1
ATOM 992 C C . VAL A 1 128 ? 2.133 14.784 7.597 1.00 88.62 128 VAL A C 1
ATOM 994 O O . VAL A 1 128 ? 2.976 15.603 7.953 1.00 88.62 128 VAL A O 1
ATOM 997 N N . ASP A 1 129 ? 0.932 14.715 8.166 1.00 90.69 129 ASP A N 1
ATOM 998 C CA . ASP A 1 129 ? 0.503 15.632 9.228 1.00 90.69 129 ASP A CA 1
ATOM 999 C C . ASP A 1 129 ? 1.308 15.389 10.511 1.00 90.69 129 ASP A C 1
ATOM 1001 O O . ASP A 1 129 ? 1.742 16.332 11.177 1.00 90.69 129 ASP A O 1
ATOM 1005 N N . GLY A 1 130 ? 1.576 14.117 10.824 1.00 90.44 130 GLY A N 1
ATOM 1006 C CA . GLY A 1 130 ? 2.454 13.722 11.925 1.00 90.44 130 GLY A CA 1
ATOM 1007 C C . GLY A 1 130 ? 3.885 14.238 11.752 1.00 90.44 130 GLY A C 1
ATOM 1008 O O . GLY A 1 130 ? 4.450 14.803 12.689 1.00 90.44 130 GLY A O 1
ATOM 1009 N N . LEU A 1 131 ? 4.449 14.111 10.548 1.00 90.31 131 LEU A N 1
ATOM 1010 C CA . LEU A 1 131 ? 5.782 14.609 10.206 1.00 90.31 131 LEU A CA 1
ATOM 1011 C C . LEU A 1 131 ? 5.852 16.133 10.276 1.00 90.31 131 LEU A C 1
ATOM 1013 O O . LEU A 1 131 ? 6.799 16.657 10.854 1.00 90.31 131 LEU A O 1
ATOM 1017 N N . ARG A 1 132 ? 4.844 16.850 9.763 1.00 90.44 132 ARG A N 1
ATOM 1018 C CA . ARG A 1 132 ? 4.764 18.316 9.887 1.00 90.44 132 ARG A CA 1
ATOM 1019 C C . ARG A 1 132 ? 4.706 18.742 11.348 1.00 90.44 132 ARG A C 1
ATOM 1021 O O . ARG A 1 132 ? 5.462 19.618 11.758 1.00 90.44 132 ARG A O 1
ATOM 1028 N N . ARG A 1 133 ? 3.873 18.083 12.160 1.00 90.19 133 ARG A N 1
ATOM 1029 C CA . ARG A 1 133 ? 3.793 18.342 13.605 1.00 90.19 133 ARG A CA 1
ATOM 1030 C C . ARG A 1 133 ? 5.138 18.112 14.294 1.00 90.19 133 ARG A C 1
ATOM 1032 O O . ARG A 1 133 ? 5.558 18.946 15.094 1.00 90.19 133 ARG A O 1
ATOM 1039 N N . TYR A 1 134 ? 5.807 17.001 13.992 1.00 90.06 134 TYR A N 1
ATOM 1040 C CA . TYR A 1 134 ? 7.133 16.707 14.531 1.00 90.06 134 TYR A CA 1
ATOM 1041 C C . TYR A 1 134 ? 8.166 17.752 14.087 1.00 90.06 134 TYR A C 1
ATOM 1043 O O . TYR A 1 134 ? 8.908 18.278 14.916 1.00 90.06 134 TYR A O 1
ATOM 1051 N N . GLY A 1 135 ? 8.154 18.124 12.805 1.00 91.12 135 GLY A N 1
ATOM 1052 C CA . GLY A 1 135 ? 8.989 19.182 12.242 1.00 91.12 135 GLY A CA 1
ATOM 1053 C C . GLY A 1 135 ? 8.808 20.515 12.963 1.00 91.12 135 GLY A C 1
ATOM 1054 O O . GLY A 1 135 ? 9.800 21.152 13.302 1.00 91.12 135 GLY A O 1
ATOM 1055 N N . SER A 1 136 ? 7.574 20.903 13.299 1.00 91.75 136 SER A N 1
ATOM 1056 C CA . SER A 1 136 ? 7.304 22.129 14.066 1.00 91.75 136 SER A CA 1
ATOM 1057 C C . SER A 1 136 ? 7.926 22.105 15.463 1.00 91.75 136 SER A C 1
ATOM 1059 O O . SER A 1 136 ? 8.432 23.124 15.926 1.00 91.75 136 SER A O 1
ATOM 1061 N N . ILE A 1 137 ? 7.933 20.948 16.135 1.00 92.69 137 ILE A N 1
ATOM 1062 C CA . ILE A 1 137 ? 8.589 20.787 17.443 1.00 92.69 137 ILE A CA 1
ATOM 1063 C C . ILE A 1 137 ? 10.106 20.950 17.297 1.00 92.69 137 ILE A C 1
ATOM 1065 O O . ILE A 1 137 ? 10.741 21.622 18.110 1.00 92.69 137 ILE A O 1
ATOM 1069 N N . VAL A 1 138 ? 10.692 20.348 16.260 1.00 91.94 138 VAL A N 1
ATOM 1070 C CA . VAL A 1 138 ? 12.126 20.469 15.965 1.00 91.94 138 VAL A CA 1
ATOM 1071 C C . VAL A 1 138 ? 12.495 21.913 15.621 1.00 91.94 138 VAL A C 1
ATOM 1073 O O . VAL A 1 138 ? 13.484 22.421 16.145 1.00 91.94 138 VAL A O 1
ATOM 1076 N N . ALA A 1 139 ? 11.688 22.591 14.803 1.00 92.00 139 ALA A N 1
ATOM 1077 C CA . ALA A 1 139 ? 11.890 23.988 14.438 1.00 92.00 139 ALA A CA 1
ATOM 1078 C C . ALA A 1 139 ? 11.849 24.898 15.675 1.00 92.00 139 ALA A C 1
ATOM 1080 O O . ALA A 1 139 ? 12.777 25.677 15.893 1.00 92.00 139 ALA A O 1
ATOM 1081 N N . ALA A 1 140 ? 10.854 24.717 16.550 1.00 92.50 140 ALA A N 1
ATOM 1082 C CA . ALA A 1 140 ? 10.730 25.485 17.787 1.00 92.50 140 ALA A CA 1
ATOM 1083 C C . ALA A 1 140 ? 11.947 25.310 18.713 1.00 92.50 140 ALA A C 1
ATOM 1085 O O . ALA A 1 140 ? 12.445 26.291 19.261 1.00 92.50 140 ALA A O 1
ATOM 1086 N N . LYS A 1 141 ? 12.487 24.086 18.833 1.00 93.38 141 LYS A N 1
ATOM 1087 C CA . LYS A 1 141 ? 13.729 23.824 19.589 1.00 93.38 141 LYS A CA 1
ATOM 1088 C C . LYS A 1 141 ? 14.951 24.551 19.018 1.00 93.38 141 LYS A C 1
ATOM 1090 O O . LYS A 1 141 ? 15.897 24.804 19.753 1.00 93.38 141 LYS A O 1
ATOM 1095 N N . GLN A 1 142 ? 14.935 24.877 17.728 1.00 91.81 142 GLN A N 1
ATOM 1096 C CA . GLN A 1 142 ? 15.990 25.633 17.048 1.00 91.81 142 GLN A CA 1
ATOM 1097 C C . GLN A 1 142 ? 15.705 27.143 16.996 1.00 91.81 142 GLN A C 1
ATOM 1099 O O . GLN A 1 142 ? 16.462 27.874 16.363 1.00 91.81 142 GLN A O 1
ATOM 1104 N N . GLY A 1 143 ? 14.620 27.616 17.623 1.00 93.31 143 GLY A N 1
ATOM 1105 C CA . GLY A 1 143 ? 14.193 29.016 17.544 1.00 93.31 143 GLY A CA 1
ATOM 1106 C C . GLY A 1 143 ? 13.701 29.433 16.154 1.00 93.31 143 GLY A C 1
ATOM 1107 O O . GLY A 1 143 ? 13.769 30.611 15.815 1.00 93.31 143 GLY A O 1
ATOM 1108 N N . LYS A 1 144 ? 13.237 28.476 15.339 1.00 92.44 144 LYS A N 1
ATOM 1109 C CA . LYS A 1 144 ? 12.797 28.678 13.951 1.00 92.44 144 LYS A CA 1
ATOM 1110 C C . LYS A 1 144 ? 11.325 28.329 13.770 1.00 92.44 144 LYS A C 1
ATOM 1112 O O . LYS A 1 144 ? 10.750 27.551 14.533 1.00 92.44 144 LYS A O 1
ATOM 1117 N N . THR A 1 145 ? 10.719 28.862 12.715 1.00 93.31 145 THR A N 1
ATOM 1118 C CA . THR A 1 145 ? 9.422 28.391 12.216 1.00 93.31 145 THR A CA 1
ATOM 1119 C C . THR A 1 145 ? 9.597 27.137 11.356 1.00 93.31 145 THR A C 1
ATOM 1121 O O . THR A 1 145 ? 10.687 26.863 10.846 1.00 93.31 145 THR A O 1
ATOM 1124 N N . LEU A 1 146 ? 8.519 26.364 11.172 1.00 89.69 146 LEU A N 1
ATOM 1125 C CA . LEU A 1 146 ? 8.540 25.202 10.276 1.00 89.69 146 LEU A CA 1
ATOM 1126 C C . LEU A 1 146 ? 8.944 25.606 8.848 1.00 89.69 146 LEU A C 1
ATOM 1128 O O . LEU A 1 146 ? 9.764 24.929 8.243 1.00 89.69 146 LEU A O 1
ATOM 1132 N N . GLU A 1 147 ? 8.436 26.732 8.343 1.00 92.38 147 GLU A N 1
ATOM 1133 C CA . GLU A 1 147 ? 8.773 27.240 7.005 1.00 92.38 147 GLU A CA 1
ATOM 1134 C C . GLU A 1 147 ? 10.260 27.574 6.862 1.00 92.38 147 GLU A C 1
ATOM 1136 O O . GLU A 1 147 ? 10.872 27.223 5.857 1.00 92.38 147 GLU A O 1
ATOM 1141 N N . GLN A 1 148 ? 10.864 28.203 7.876 1.00 91.81 148 GLN A N 1
ATOM 1142 C CA . GLN A 1 148 ? 12.303 28.486 7.880 1.00 91.81 148 GLN A CA 1
ATOM 1143 C C . GLN A 1 148 ? 13.117 27.189 7.838 1.00 91.81 148 GLN A C 1
ATOM 1145 O O . GLN A 1 148 ? 14.080 27.082 7.080 1.00 91.81 148 GLN A O 1
ATOM 1150 N N . LEU A 1 149 ? 12.706 26.179 8.611 1.00 89.56 149 LEU A N 1
ATOM 1151 C CA . LEU A 1 149 ? 13.358 24.871 8.610 1.00 89.56 149 LEU A CA 1
ATOM 1152 C C . LEU A 1 149 ? 13.206 24.156 7.254 1.00 89.56 149 LEU A C 1
ATOM 1154 O O . LEU A 1 149 ? 14.170 23.572 6.758 1.00 89.56 149 LEU A O 1
ATOM 1158 N N . GLU A 1 150 ? 12.023 24.218 6.638 1.00 89.00 150 GLU A N 1
ATOM 1159 C CA . GLU A 1 150 ? 11.755 23.647 5.312 1.00 89.00 150 GLU A CA 1
ATOM 1160 C C . GLU A 1 150 ? 12.575 24.348 4.215 1.00 89.00 150 GLU A C 1
ATOM 1162 O O . GLU A 1 150 ? 13.167 23.674 3.369 1.00 89.00 150 GLU A O 1
ATOM 1167 N N . GLN A 1 151 ? 12.677 25.681 4.248 1.00 91.25 151 GLN A N 1
ATOM 1168 C CA . GLN A 1 151 ? 13.488 26.463 3.308 1.00 91.25 151 GLN A CA 1
ATOM 1169 C C . GLN A 1 151 ? 14.979 26.143 3.434 1.00 91.25 151 GLN A C 1
ATOM 1171 O O . GLN A 1 151 ? 15.651 25.940 2.425 1.00 91.25 151 GLN A O 1
ATOM 1176 N N . GLU A 1 152 ? 15.499 26.034 4.657 1.00 88.44 152 GLU A N 1
ATOM 1177 C CA . GLU A 1 152 ? 16.889 25.635 4.883 1.00 88.44 152 GLU A CA 1
ATOM 1178 C C . GLU A 1 152 ? 17.170 24.209 4.405 1.00 88.44 152 GLU A C 1
ATOM 1180 O O . GLU A 1 152 ? 18.205 23.958 3.786 1.00 88.44 152 GLU A O 1
ATOM 1185 N N . ALA A 1 153 ? 16.262 23.266 4.676 1.00 85.12 153 ALA A N 1
ATOM 1186 C CA . ALA A 1 153 ? 16.389 21.898 4.184 1.00 85.12 153 ALA A CA 1
ATOM 1187 C C . ALA A 1 153 ? 16.397 21.865 2.649 1.00 85.12 153 ALA A C 1
ATOM 1189 O O . ALA A 1 153 ? 17.236 21.187 2.054 1.00 85.12 153 ALA A O 1
ATOM 1190 N N . ARG A 1 154 ? 15.522 22.646 2.005 1.00 87.00 154 ARG A N 1
ATOM 1191 C CA . ARG A 1 154 ? 15.465 22.769 0.544 1.00 87.00 154 ARG A CA 1
ATOM 1192 C C . ARG A 1 154 ? 16.745 23.371 -0.030 1.00 87.00 154 ARG A C 1
ATOM 1194 O O . ARG A 1 154 ? 17.308 22.796 -0.955 1.00 87.00 154 ARG A O 1
ATOM 1201 N N . ALA A 1 155 ? 17.248 24.451 0.565 1.00 88.50 155 ALA A N 1
ATOM 1202 C CA . ALA A 1 155 ? 18.497 25.088 0.155 1.00 88.50 155 ALA A CA 1
ATOM 1203 C C . ALA A 1 155 ? 19.701 24.141 0.287 1.00 88.50 155 ALA A C 1
ATOM 1205 O O . ALA A 1 155 ? 20.561 24.114 -0.588 1.00 88.50 155 ALA A O 1
ATOM 1206 N N . LYS A 1 156 ? 19.751 23.311 1.339 1.00 85.56 156 LYS A N 1
ATOM 1207 C CA . LYS A 1 156 ? 20.792 22.277 1.495 1.00 85.56 156 LYS A CA 1
ATOM 1208 C C . LYS A 1 156 ? 20.718 21.211 0.404 1.00 85.56 156 LYS A C 1
ATOM 1210 O O . LYS A 1 156 ? 21.753 20.840 -0.140 1.00 85.56 156 LYS A O 1
ATOM 1215 N N . ILE A 1 157 ? 19.514 20.741 0.066 1.00 83.44 157 ILE A N 1
ATOM 1216 C CA . ILE A 1 157 ? 19.309 19.770 -1.022 1.00 83.44 157 ILE A CA 1
ATOM 1217 C C . ILE A 1 157 ? 19.751 20.372 -2.363 1.00 83.44 157 ILE A C 1
ATOM 1219 O O . ILE A 1 157 ? 20.495 19.729 -3.099 1.00 83.44 157 ILE A O 1
ATOM 1223 N N . GLU A 1 158 ? 19.343 21.608 -2.659 1.00 85.69 158 GLU A N 1
ATOM 1224 C CA . GLU A 1 158 ? 19.720 22.330 -3.886 1.00 85.69 158 GLU A CA 1
ATOM 1225 C C . GLU A 1 158 ? 21.228 22.595 -3.967 1.00 85.69 158 GLU A C 1
ATOM 1227 O O . GLU A 1 158 ? 21.823 22.477 -5.035 1.00 85.69 158 GLU A O 1
ATOM 1232 N N . ALA A 1 159 ? 21.870 22.869 -2.831 1.00 86.44 159 ALA A N 1
ATOM 1233 C CA . ALA A 1 159 ? 23.320 23.007 -2.724 1.00 86.44 159 ALA A CA 1
ATOM 1234 C C . ALA A 1 159 ? 24.075 21.662 -2.784 1.00 86.44 159 ALA A C 1
ATOM 1236 O O . ALA A 1 159 ? 25.293 21.641 -2.603 1.00 86.44 159 ALA A O 1
ATOM 1237 N N . GLY A 1 160 ? 23.382 20.532 -2.979 1.00 79.94 160 GLY A N 1
ATOM 1238 C CA . GLY A 1 160 ? 23.979 19.192 -2.984 1.00 79.94 160 GLY A CA 1
ATOM 1239 C C . GLY A 1 160 ? 24.503 18.738 -1.616 1.00 79.94 160 GLY A C 1
ATOM 1240 O O . GLY A 1 160 ? 25.143 17.693 -1.515 1.00 79.94 160 GLY A O 1
ATOM 1241 N N . GLN A 1 161 ? 24.212 19.489 -0.551 1.00 71.81 161 GLN A N 1
ATOM 1242 C CA . GLN A 1 161 ? 24.535 19.165 0.837 1.00 71.81 161 GLN A CA 1
ATOM 1243 C C . GLN A 1 161 ? 23.486 18.206 1.405 1.00 71.81 161 GLN A C 1
ATOM 1245 O O . GLN A 1 161 ? 22.813 18.484 2.401 1.00 71.81 161 GLN A O 1
ATOM 1250 N N . LEU A 1 162 ? 23.320 17.059 0.752 1.00 65.62 162 LEU A N 1
ATOM 1251 C CA . LEU A 1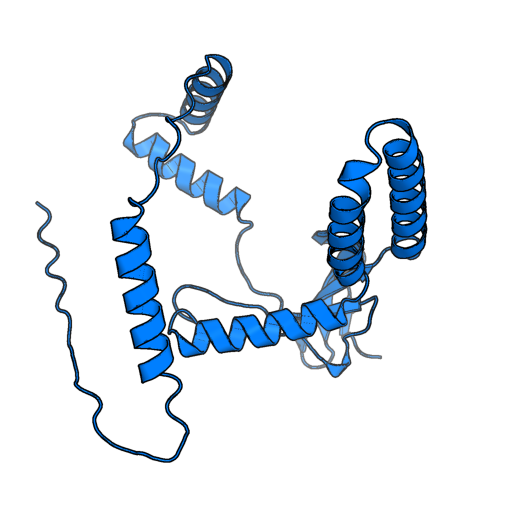 162 ? 22.627 15.939 1.369 1.00 65.62 162 LEU A CA 1
ATOM 1252 C C . LEU A 1 162 ? 23.495 15.419 2.523 1.00 65.62 162 LEU A C 1
ATOM 1254 O O . LEU A 1 162 ? 24.727 15.447 2.415 1.00 65.62 162 LEU A O 1
ATOM 1258 N N . PRO A 1 163 ? 22.896 14.949 3.634 1.00 63.47 163 PRO A N 1
ATOM 1259 C CA . PRO A 1 163 ? 23.660 14.209 4.627 1.00 63.47 163 PRO A CA 1
ATOM 1260 C C . PRO A 1 163 ? 24.441 13.111 3.901 1.00 63.47 163 PRO A C 1
ATOM 1262 O O . PRO A 1 163 ? 23.891 12.426 3.034 1.00 63.47 163 PRO A O 1
ATOM 1265 N N . GLY A 1 164 ? 25.737 13.000 4.210 1.00 65.50 164 GLY A N 1
ATOM 1266 C CA . GLY A 1 164 ? 26.601 11.993 3.605 1.00 65.50 164 GLY A CA 1
ATOM 1267 C C . GLY A 1 164 ? 25.948 10.618 3.697 1.00 65.50 164 GLY A C 1
ATOM 1268 O O . GLY A 1 164 ? 25.198 10.347 4.640 1.00 65.50 164 GLY A O 1
ATOM 1269 N N . ARG A 1 165 ? 26.196 9.767 2.695 1.00 60.81 165 ARG A N 1
ATOM 1270 C CA . ARG A 1 165 ? 25.645 8.410 2.648 1.00 60.81 165 ARG A CA 1
ATOM 1271 C C . ARG A 1 165 ? 25.837 7.768 4.019 1.00 60.81 165 ARG A C 1
ATOM 1273 O O . ARG A 1 165 ? 26.966 7.655 4.483 1.00 60.81 165 ARG A O 1
ATOM 1280 N N . TYR A 1 166 ? 24.740 7.376 4.665 1.00 72.19 166 TYR A N 1
ATOM 1281 C CA . TYR A 1 166 ? 24.827 6.591 5.887 1.00 72.19 166 TYR A CA 1
ATOM 1282 C C . TYR A 1 166 ? 25.621 5.328 5.546 1.00 72.19 166 TYR A C 1
ATOM 1284 O O . TYR A 1 166 ? 25.144 4.490 4.780 1.00 72.19 166 TYR A O 1
ATOM 1292 N N . GLU A 1 167 ? 26.852 5.227 6.052 1.00 73.19 167 GLU A N 1
ATOM 1293 C CA . GLU A 1 167 ? 27.761 4.126 5.699 1.00 73.19 167 GLU A CA 1
ATOM 1294 C C . GLU A 1 167 ? 27.298 2.777 6.257 1.00 73.19 167 GLU A C 1
ATOM 1296 O O . GLU A 1 167 ? 27.852 1.732 5.921 1.00 73.19 167 GLU A O 1
ATOM 1301 N N . GLY A 1 168 ? 26.220 2.781 7.042 1.00 71.25 168 GLY A N 1
ATOM 1302 C CA . GLY A 1 168 ? 25.666 1.576 7.613 1.00 71.25 168 GLY A CA 1
ATOM 1303 C C . GLY A 1 168 ? 26.580 0.960 8.671 1.00 71.25 168 GLY A C 1
ATOM 1304 O O . GLY A 1 168 ? 27.718 1.380 8.891 1.00 71.25 168 GLY A O 1
ATOM 1305 N N . PRO A 1 169 ? 26.078 -0.055 9.379 1.00 81.38 169 PRO A N 1
ATOM 1306 C CA . PRO A 1 169 ? 26.922 -0.888 10.216 1.00 81.38 169 PRO A CA 1
ATOM 1307 C C . PRO A 1 169 ? 27.963 -1.624 9.356 1.00 81.38 169 PRO A C 1
ATOM 1309 O O . PRO A 1 169 ? 27.654 -2.106 8.268 1.00 81.38 169 PRO A O 1
ATOM 1312 N N . SER A 1 170 ? 29.195 -1.755 9.864 1.00 87.19 170 SER A N 1
ATOM 1313 C CA . SER A 1 170 ? 30.261 -2.507 9.183 1.00 87.19 170 SER A CA 1
ATOM 1314 C C . SER A 1 170 ? 29.817 -3.937 8.838 1.00 87.19 170 SER A C 1
ATOM 1316 O O . SER A 1 170 ? 28.964 -4.507 9.522 1.00 87.19 170 SER A O 1
ATOM 1318 N N . ALA A 1 171 ? 30.446 -4.579 7.847 1.00 81.75 171 ALA A N 1
ATOM 1319 C CA . ALA A 1 171 ? 30.159 -5.981 7.510 1.00 81.75 171 ALA A CA 1
ATOM 1320 C C . ALA A 1 171 ? 30.241 -6.910 8.738 1.00 81.75 171 ALA A C 1
ATOM 1322 O O . ALA A 1 171 ? 29.448 -7.839 8.877 1.00 81.75 171 ALA A O 1
ATOM 1323 N N . ARG A 1 172 ? 31.149 -6.615 9.679 1.00 85.25 172 ARG A N 1
ATOM 1324 C CA . ARG A 1 172 ? 31.259 -7.322 10.960 1.00 85.25 172 ARG A CA 1
ATOM 1325 C C . ARG A 1 172 ? 30.053 -7.068 11.863 1.00 85.25 172 ARG A C 1
ATOM 1327 O O . ARG A 1 172 ? 29.534 -8.009 12.449 1.00 85.25 172 ARG A O 1
ATOM 1334 N N . SER A 1 173 ? 29.600 -5.824 11.969 1.00 82.44 173 SER A N 1
ATOM 1335 C CA . SER A 1 173 ? 28.407 -5.449 12.735 1.00 82.44 173 SER A CA 1
ATOM 1336 C C . SER A 1 173 ? 27.148 -6.118 12.170 1.00 82.44 173 SER A C 1
ATOM 1338 O O . SER A 1 173 ? 26.356 -6.664 12.933 1.00 82.44 173 SER A O 1
ATOM 1340 N N . ILE A 1 174 ? 27.008 -6.164 10.840 1.00 81.75 174 ILE A N 1
ATOM 1341 C CA . ILE A 1 174 ? 25.931 -6.896 10.158 1.00 81.75 174 ILE A CA 1
ATOM 1342 C C . ILE A 1 174 ? 26.059 -8.400 10.415 1.00 81.75 174 ILE A C 1
ATOM 1344 O O . ILE A 1 174 ? 25.070 -9.043 10.747 1.00 81.75 174 ILE A O 1
ATOM 1348 N N . ALA A 1 175 ? 27.260 -8.975 10.326 1.00 85.12 175 ALA A N 1
ATOM 1349 C CA . ALA A 1 175 ? 27.476 -10.395 10.600 1.00 85.12 175 ALA A CA 1
ATOM 1350 C C . ALA A 1 175 ? 27.121 -10.768 12.046 1.00 85.12 175 ALA A C 1
ATOM 1352 O O . ALA A 1 175 ? 26.493 -11.800 12.269 1.00 85.12 175 ALA A O 1
ATOM 1353 N N . ILE A 1 176 ? 27.469 -9.915 13.015 1.00 87.12 176 ILE A N 1
ATOM 1354 C CA . ILE A 1 176 ? 27.089 -10.078 14.423 1.00 87.12 176 ILE A CA 1
ATOM 1355 C C . ILE A 1 176 ? 25.568 -10.000 14.570 1.00 87.12 176 ILE A C 1
ATOM 1357 O O . ILE A 1 176 ? 24.981 -10.874 15.201 1.00 87.12 176 ILE A O 1
ATOM 1361 N N . TYR A 1 177 ? 24.921 -9.010 13.953 1.00 83.12 177 TYR A N 1
ATOM 1362 C CA . TYR A 1 177 ? 23.464 -8.877 13.985 1.00 83.12 177 TYR A CA 1
ATOM 1363 C C . TYR A 1 177 ? 22.754 -10.080 13.347 1.00 83.12 177 TYR A C 1
ATOM 1365 O O . TYR A 1 177 ? 21.823 -10.623 13.928 1.00 83.12 177 TYR A O 1
ATOM 1373 N N . LEU A 1 178 ? 23.223 -10.561 12.195 1.00 85.06 178 LEU A N 1
ATOM 1374 C CA . LEU A 1 178 ? 22.671 -11.740 11.524 1.00 85.06 178 LEU A CA 1
ATOM 1375 C C . LEU A 1 178 ? 22.954 -13.037 12.289 1.00 85.06 178 LEU A C 1
ATOM 1377 O O . LEU A 1 178 ? 22.157 -13.968 12.226 1.00 85.06 178 LEU A O 1
ATOM 1381 N N . ALA A 1 179 ? 24.089 -13.140 12.986 1.00 84.12 179 ALA A N 1
ATOM 1382 C CA . ALA A 1 179 ? 24.373 -14.263 13.877 1.00 84.12 179 ALA A CA 1
ATOM 1383 C C . ALA A 1 179 ? 23.446 -14.234 15.098 1.00 84.12 179 ALA A C 1
ATOM 1385 O O . ALA A 1 179 ? 22.924 -15.272 15.494 1.00 84.12 179 ALA A O 1
ATOM 1386 N N . TYR A 1 180 ? 23.193 -13.043 15.641 1.00 83.50 180 TYR A N 1
ATOM 1387 C CA . TYR A 1 180 ? 22.237 -12.821 16.717 1.00 83.50 180 TYR A CA 1
ATOM 1388 C C . TYR A 1 180 ? 20.802 -13.143 16.285 1.00 83.50 180 TYR A C 1
ATOM 1390 O O . TYR A 1 180 ? 20.126 -13.887 16.986 1.00 83.50 180 TYR A O 1
ATOM 1398 N N . GLN A 1 181 ? 20.355 -12.688 15.110 1.00 79.12 181 GLN A N 1
ATOM 1399 C CA . GLN A 1 181 ? 19.048 -13.068 14.568 1.00 79.12 181 GLN A CA 1
ATOM 1400 C C . GLN A 1 181 ? 18.949 -14.572 14.329 1.00 79.12 181 GLN A C 1
ATOM 1402 O O . GLN A 1 181 ? 17.992 -15.181 14.777 1.00 79.12 181 GLN A O 1
ATOM 1407 N N . ARG A 1 182 ? 19.967 -15.211 13.738 1.00 81.12 182 ARG A N 1
ATOM 1408 C CA . ARG A 1 182 ? 19.982 -16.676 13.573 1.00 81.12 182 ARG A CA 1
ATOM 1409 C C . ARG A 1 182 ? 19.933 -17.428 14.901 1.00 81.12 182 ARG A C 1
ATOM 1411 O O . ARG A 1 182 ? 19.351 -18.508 14.962 1.00 81.12 182 ARG A O 1
ATOM 1418 N N . LEU A 1 183 ? 20.560 -16.889 15.946 1.00 78.19 183 LEU A N 1
ATOM 1419 C CA . LEU A 1 183 ? 20.481 -17.440 17.295 1.00 78.19 183 LEU A CA 1
ATOM 1420 C C . LEU A 1 183 ? 19.064 -17.284 17.854 1.00 78.19 183 LEU A C 1
ATOM 1422 O O . LEU A 1 183 ? 18.509 -18.260 18.342 1.00 78.19 183 LEU A O 1
ATOM 1426 N N . ILE A 1 184 ? 18.473 -16.094 17.740 1.00 73.31 184 ILE A N 1
ATOM 1427 C CA . ILE A 1 184 ? 17.088 -15.831 18.140 1.00 73.31 184 ILE A CA 1
ATOM 1428 C C . ILE A 1 184 ? 16.130 -16.755 17.399 1.00 73.31 184 ILE A C 1
ATOM 1430 O O . ILE A 1 184 ? 15.353 -17.439 18.048 1.00 73.31 184 ILE A O 1
ATOM 1434 N N . ASP A 1 185 ? 16.216 -16.837 16.075 1.00 68.00 185 ASP A N 1
ATOM 1435 C CA . ASP A 1 185 ? 15.349 -17.682 15.255 1.00 68.00 185 ASP A CA 1
ATOM 1436 C C . ASP A 1 185 ? 15.488 -19.153 15.641 1.00 68.00 185 ASP A C 1
ATOM 1438 O O . ASP A 1 185 ? 14.500 -19.877 15.671 1.00 68.00 185 ASP A O 1
ATOM 1442 N N . ARG A 1 186 ? 16.698 -19.604 15.995 1.00 70.00 186 ARG A N 1
ATOM 1443 C CA . ARG A 1 186 ? 16.945 -20.969 16.479 1.00 70.00 186 ARG A CA 1
ATOM 1444 C C . ARG A 1 186 ? 16.419 -21.205 17.897 1.00 70.00 186 ARG A C 1
ATOM 1446 O O . ARG A 1 186 ? 16.023 -22.321 18.209 1.00 70.00 186 ARG A O 1
ATOM 1453 N N . CYS A 1 187 ? 16.413 -20.176 18.739 1.00 65.25 187 CYS A N 1
ATOM 1454 C CA . CYS A 1 187 ? 15.851 -20.222 20.088 1.00 65.25 187 CYS A CA 1
ATOM 1455 C C . CYS A 1 187 ? 14.323 -20.052 20.106 1.00 65.25 187 CYS A C 1
ATOM 1457 O O . CYS A 1 187 ? 13.683 -20.505 21.049 1.00 65.25 187 CYS A O 1
ATOM 1459 N N . LEU A 1 188 ? 13.741 -19.398 19.097 1.00 53.53 188 LEU A N 1
ATOM 1460 C CA . LEU A 1 188 ? 12.300 -19.172 18.965 1.00 53.53 188 LEU A CA 1
ATOM 1461 C C . LEU A 1 188 ? 11.611 -20.275 18.149 1.00 53.53 188 LEU A C 1
ATOM 1463 O O . LEU A 1 188 ? 10.519 -20.684 18.521 1.00 53.53 188 LEU A O 1
ATOM 1467 N N . ASN A 1 189 ? 12.250 -20.814 17.103 1.00 47.97 189 ASN A N 1
ATOM 1468 C CA . ASN A 1 189 ? 11.763 -21.976 16.345 1.00 47.97 189 ASN A CA 1
ATOM 1469 C C . ASN A 1 189 ? 12.293 -23.295 16.925 1.00 47.97 189 ASN A C 1
ATOM 1471 O O . ASN A 1 189 ? 12.859 -24.131 16.214 1.00 47.97 189 ASN A O 1
ATOM 1475 N N . VAL A 1 190 ? 12.115 -23.490 18.230 1.00 49.75 190 VAL A N 1
ATOM 1476 C CA . VAL A 1 190 ? 12.190 -24.833 18.814 1.00 49.75 190 VAL A CA 1
ATOM 1477 C C . VAL A 1 190 ? 10.868 -25.526 18.458 1.00 49.75 190 VAL A C 1
ATOM 1479 O O . VAL A 1 190 ? 9.818 -24.958 18.749 1.00 49.75 190 VAL A O 1
ATOM 1482 N N . PRO A 1 191 ? 10.870 -26.712 17.817 1.00 44.09 191 PRO A N 1
ATOM 1483 C CA . PRO A 1 191 ? 9.646 -27.489 17.622 1.00 44.09 191 PRO A CA 1
ATOM 1484 C C . PRO A 1 191 ? 8.940 -27.663 18.971 1.00 44.09 191 PRO A C 1
ATOM 1486 O O . PRO A 1 191 ? 9.634 -27.912 19.956 1.00 44.09 191 PRO A O 1
ATOM 1489 N N . ASP A 1 192 ? 7.609 -27.543 19.007 1.00 44.41 192 ASP 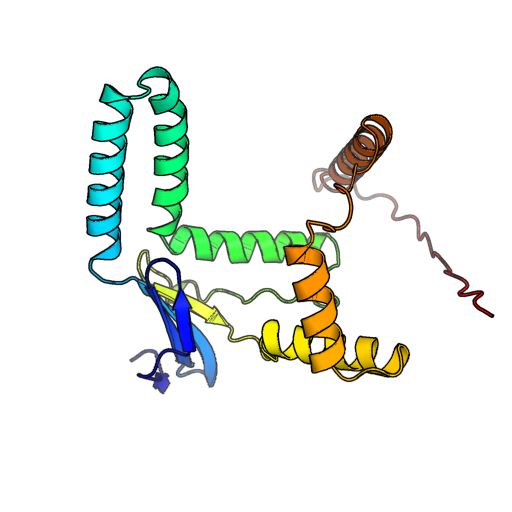A N 1
ATOM 1490 C CA . ASP A 1 192 ? 6.706 -27.555 20.183 1.00 44.41 192 ASP A CA 1
ATOM 1491 C C . ASP A 1 192 ? 6.760 -28.834 21.068 1.00 44.41 192 ASP A C 1
ATOM 1493 O O . ASP A 1 192 ? 5.740 -29.403 21.451 1.00 44.41 192 ASP A O 1
ATOM 1497 N N . GLY A 1 193 ? 7.947 -29.331 21.412 1.00 43.16 193 GLY A N 1
ATOM 1498 C CA . GLY A 1 193 ? 8.169 -30.598 22.107 1.00 43.16 193 GLY A CA 1
ATOM 1499 C C . GLY A 1 193 ? 9.121 -30.533 23.299 1.00 43.16 193 GLY A C 1
ATOM 1500 O O . GLY A 1 193 ? 9.274 -31.541 23.980 1.00 43.16 193 GLY A O 1
ATOM 1501 N N . VAL A 1 194 ? 9.752 -29.392 23.603 1.00 42.59 194 VAL A N 1
ATOM 1502 C CA . VAL A 1 194 ? 10.641 -29.285 24.773 1.00 42.59 194 VAL A CA 1
ATOM 1503 C C . VAL A 1 194 ? 10.322 -28.020 25.564 1.00 42.59 194 VAL A C 1
ATOM 1505 O O . VAL A 1 194 ? 10.883 -26.951 25.343 1.00 42.59 194 VAL A O 1
ATOM 1508 N N . GLN A 1 195 ? 9.413 -28.152 26.535 1.00 47.88 195 GLN A N 1
ATOM 1509 C CA . GLN A 1 195 ? 9.387 -27.246 27.679 1.00 47.88 195 GLN A CA 1
ATOM 1510 C C . GLN A 1 195 ? 10.760 -27.307 28.352 1.00 47.88 195 GLN A C 1
ATOM 1512 O O . GLN A 1 195 ? 11.123 -28.361 28.859 1.00 47.88 195 GLN A O 1
ATOM 1517 N N . THR A 1 196 ? 11.515 -26.211 28.394 1.00 41.97 196 THR A N 1
ATOM 1518 C CA . THR A 1 196 ? 12.271 -25.818 29.597 1.00 41.97 196 THR A CA 1
ATOM 1519 C C . THR A 1 196 ? 12.901 -24.428 29.454 1.00 41.97 196 THR A C 1
ATOM 1521 O O . THR A 1 196 ? 13.542 -24.099 28.466 1.00 41.97 196 THR A O 1
ATOM 1524 N N . PHE A 1 197 ? 12.732 -23.650 30.527 1.00 37.59 197 PHE A N 1
ATOM 1525 C CA . PHE A 1 197 ? 13.511 -22.480 30.943 1.00 37.59 197 PHE A CA 1
ATOM 1526 C C . PHE A 1 197 ? 13.393 -21.165 30.144 1.00 37.59 197 PHE A C 1
ATOM 1528 O O . PHE A 1 197 ? 14.142 -20.882 29.215 1.00 37.59 197 PHE A O 1
ATOM 1535 N N . ARG A 1 198 ? 12.514 -20.273 30.625 1.00 35.66 198 ARG A N 1
ATOM 1536 C CA . ARG A 1 198 ? 12.594 -18.825 30.368 1.00 35.66 198 ARG A CA 1
ATOM 1537 C C . ARG A 1 198 ? 13.512 -18.180 31.420 1.00 35.66 198 ARG A C 1
ATOM 1539 O O . ARG A 1 198 ? 13.084 -18.095 32.572 1.00 35.66 198 ARG A O 1
ATOM 1546 N N . PRO A 1 199 ? 14.724 -17.695 31.097 1.00 32.53 199 PRO A N 1
ATOM 1547 C CA . PRO A 1 199 ? 15.440 -16.824 32.015 1.00 32.53 199 PRO A CA 1
ATOM 1548 C C . PRO A 1 199 ? 14.791 -15.433 31.979 1.00 32.53 199 PRO A C 1
ATOM 1550 O O . PRO A 1 199 ? 14.688 -14.800 30.929 1.00 32.53 199 PRO A O 1
ATOM 1553 N N . SER A 1 200 ? 14.327 -14.954 33.131 1.00 34.78 200 SER A N 1
ATOM 1554 C CA . SER A 1 200 ? 13.877 -13.574 33.311 1.00 34.78 200 SER A CA 1
ATOM 1555 C C . SER A 1 200 ? 15.089 -12.641 33.281 1.00 34.78 200 SER A C 1
ATOM 1557 O O . SER A 1 200 ? 15.793 -12.504 34.282 1.00 34.78 200 SER A O 1
ATOM 1559 N N . ILE A 1 201 ? 15.350 -12.004 32.142 1.00 36.91 201 ILE A N 1
ATOM 1560 C CA . ILE A 1 201 ? 16.339 -10.926 32.054 1.00 36.91 201 ILE A CA 1
ATOM 1561 C C . ILE A 1 201 ? 15.583 -9.599 32.130 1.00 36.91 201 ILE A C 1
ATOM 1563 O O . ILE A 1 201 ? 15.027 -9.120 31.145 1.00 36.91 201 ILE A O 1
ATOM 1567 N N . SER A 1 202 ? 15.545 -9.018 33.328 1.00 31.67 202 SER A N 1
ATOM 1568 C CA . SER A 1 202 ? 15.070 -7.654 33.556 1.00 31.67 202 SER A CA 1
ATOM 1569 C C . SER A 1 202 ? 16.185 -6.670 33.202 1.00 31.67 202 SER A C 1
ATOM 1571 O O . SER A 1 202 ? 17.140 -6.524 33.961 1.00 31.67 202 SER A O 1
ATOM 1573 N N . PHE A 1 203 ? 16.074 -5.976 32.069 1.00 34.78 203 PHE A N 1
ATOM 1574 C CA . PHE A 1 203 ? 16.928 -4.823 31.773 1.00 34.78 203 PHE A CA 1
ATOM 1575 C C . PHE A 1 203 ? 16.353 -3.578 32.463 1.00 34.78 203 PHE A C 1
ATOM 1577 O O . PHE A 1 203 ? 15.337 -3.033 32.039 1.00 34.78 203 PHE A O 1
ATOM 1584 N N . HIS A 1 204 ? 16.998 -3.132 33.543 1.00 30.75 204 HIS A N 1
ATOM 1585 C CA . HIS A 1 204 ? 16.832 -1.771 34.056 1.00 30.75 204 HIS A CA 1
ATOM 1586 C C . HIS A 1 204 ? 17.681 -0.832 33.195 1.00 30.75 204 HIS A C 1
ATOM 1588 O O . HIS A 1 204 ? 18.899 -0.773 33.347 1.00 30.75 204 HIS A O 1
ATOM 1594 N N . ILE A 1 205 ? 17.040 -0.096 32.289 1.00 36.12 205 ILE A N 1
ATOM 1595 C CA . ILE A 1 205 ? 17.661 1.060 31.643 1.00 36.12 205 ILE A CA 1
ATOM 1596 C C . ILE A 1 205 ? 17.594 2.202 32.662 1.00 36.12 205 ILE A C 1
ATOM 1598 O O . ILE A 1 205 ? 16.533 2.787 32.868 1.00 36.12 205 ILE A O 1
ATOM 1602 N N . ARG A 1 206 ? 18.708 2.492 33.346 1.00 30.95 206 ARG A N 1
ATOM 1603 C CA . ARG A 1 206 ? 18.873 3.776 34.040 1.00 30.95 206 ARG A CA 1
ATOM 1604 C C . ARG A 1 206 ? 19.002 4.859 32.971 1.00 30.95 206 ARG A C 1
ATOM 1606 O O . ARG A 1 206 ? 19.937 4.817 32.176 1.00 30.95 206 ARG A O 1
ATOM 1613 N N . SER A 1 207 ? 18.053 5.791 32.933 1.00 36.50 207 SER A N 1
ATOM 1614 C CA . SER A 1 207 ? 18.219 7.043 32.202 1.00 36.50 207 SER A CA 1
ATOM 1615 C C . SER A 1 207 ? 19.015 8.006 33.080 1.00 36.50 207 SER A C 1
ATOM 1617 O O . SER A 1 207 ? 18.435 8.758 33.859 1.00 36.50 207 SER A O 1
ATOM 1619 N N . ASP A 1 208 ? 20.336 7.964 32.966 1.00 36.62 208 ASP A N 1
ATOM 1620 C CA . ASP A 1 208 ? 21.167 9.075 33.417 1.00 36.62 208 ASP A CA 1
ATOM 1621 C C . ASP A 1 208 ? 21.299 10.039 32.226 1.00 36.62 208 ASP A C 1
ATOM 1623 O O . ASP A 1 208 ? 22.086 9.826 31.301 1.00 36.62 208 ASP A O 1
ATOM 1627 N N . CYS A 1 209 ? 20.444 11.059 32.214 1.00 33.94 209 CYS A N 1
ATOM 1628 C CA . CYS A 1 209 ? 20.633 12.282 31.440 1.00 33.94 209 CYS A CA 1
ATOM 1629 C C . CYS A 1 209 ? 20.432 13.456 32.400 1.00 33.94 209 CYS A C 1
ATOM 1631 O O . CYS A 1 209 ? 19.291 13.771 32.745 1.00 33.94 209 CYS A O 1
ATOM 1633 N N . ASP A 1 210 ? 21.550 14.042 32.825 1.00 33.81 210 ASP A N 1
ATOM 1634 C CA . ASP A 1 210 ? 21.643 15.478 33.107 1.00 33.81 210 ASP A CA 1
ATOM 1635 C C . ASP A 1 210 ? 21.661 16.258 31.780 1.00 33.81 210 ASP A C 1
ATOM 1637 O O . ASP A 1 210 ? 22.236 15.730 30.792 1.00 33.81 210 ASP A O 1
#